Protein AF-A0A965DY12-F1 (afdb_monomer)

Structure (mmCIF, N/CA/C/O backbone):
data_AF-A0A965DY12-F1
#
_entry.id   AF-A0A965DY12-F1
#
loop_
_atom_site.group_PDB
_atom_site.id
_atom_site.type_symbol
_atom_site.label_atom_id
_atom_site.label_alt_id
_atom_site.label_comp_id
_atom_site.label_asym_id
_atom_site.label_entity_id
_atom_site.label_seq_id
_atom_site.pdbx_PDB_ins_code
_atom_site.Cartn_x
_atom_site.Cartn_y
_atom_site.Cartn_z
_atom_site.occupancy
_atom_site.B_iso_or_equiv
_atom_site.auth_seq_id
_atom_site.auth_comp_id
_atom_site.auth_asym_id
_atom_site.auth_atom_id
_atom_site.pdbx_PDB_model_num
ATOM 1 N N . MET A 1 1 ? -33.638 68.166 2.300 1.00 39.25 1 MET A N 1
ATOM 2 C CA . MET A 1 1 ? -35.073 68.218 1.945 1.00 39.25 1 MET A CA 1
ATOM 3 C C . MET A 1 1 ? -35.749 66.957 2.445 1.00 39.25 1 MET A C 1
ATOM 5 O O . MET A 1 1 ? -35.120 65.912 2.513 1.00 39.25 1 MET A O 1
ATOM 9 N N . ARG A 1 2 ? -36.979 67.144 2.910 1.00 35.00 2 ARG A N 1
ATOM 10 C CA . ARG A 1 2 ? -37.816 66.252 3.709 1.00 35.00 2 ARG A CA 1
ATOM 11 C C . ARG A 1 2 ? -38.401 65.079 2.909 1.00 35.00 2 ARG A C 1
ATOM 13 O O . ARG A 1 2 ? -38.696 65.248 1.737 1.00 35.00 2 ARG A O 1
ATOM 20 N N . HIS A 1 3 ? -38.628 63.984 3.642 1.00 31.77 3 HIS A N 1
ATOM 21 C CA . HIS A 1 3 ? -39.712 62.991 3.555 1.00 31.77 3 HIS A CA 1
ATOM 22 C C . HIS A 1 3 ? -40.148 62.461 2.181 1.00 31.77 3 HIS A C 1
ATOM 24 O O . HIS A 1 3 ? -40.737 63.200 1.408 1.00 31.77 3 HIS A O 1
ATOM 30 N N . THR A 1 4 ? -40.138 61.132 2.009 1.00 37.12 4 THR A N 1
ATOM 31 C CA . THR A 1 4 ? -41.392 60.350 2.106 1.00 37.12 4 THR A CA 1
ATOM 32 C C . THR A 1 4 ? -41.110 58.866 2.378 1.00 37.12 4 THR A C 1
ATOM 34 O O . THR A 1 4 ? -40.392 58.208 1.634 1.00 37.12 4 THR A O 1
ATOM 37 N N . LEU A 1 5 ? -41.683 58.367 3.478 1.00 34.28 5 LEU A N 1
ATOM 38 C CA . LEU A 1 5 ? -41.941 56.952 3.747 1.00 34.28 5 LEU A CA 1
ATOM 39 C C . LEU A 1 5 ? -42.995 56.444 2.752 1.00 34.28 5 LEU A C 1
ATOM 41 O O . LEU A 1 5 ? -43.982 57.143 2.524 1.00 34.28 5 LEU A O 1
ATOM 45 N N . LEU A 1 6 ? -42.880 55.191 2.311 1.00 33.50 6 LEU A N 1
ATOM 46 C CA . LEU A 1 6 ? -44.057 54.391 1.985 1.00 33.50 6 LEU A CA 1
ATOM 47 C C . LEU A 1 6 ? -43.952 53.041 2.697 1.00 33.50 6 LEU A C 1
ATOM 49 O O . LEU A 1 6 ? -43.069 52.231 2.426 1.00 33.50 6 LEU A O 1
ATOM 53 N N . ILE A 1 7 ? -44.848 52.864 3.662 1.00 35.25 7 ILE A N 1
ATOM 54 C CA . ILE A 1 7 ? -45.140 51.616 4.357 1.00 35.25 7 ILE A CA 1
ATOM 55 C C . ILE A 1 7 ? -46.040 50.802 3.433 1.00 35.25 7 ILE A C 1
ATOM 57 O O . ILE A 1 7 ? -47.065 51.310 2.981 1.00 35.25 7 ILE A O 1
ATOM 61 N N . LEU A 1 8 ? -45.701 49.536 3.208 1.00 34.31 8 LEU A N 1
ATOM 62 C CA . LEU A 1 8 ? -46.659 48.556 2.718 1.00 34.31 8 LEU A CA 1
ATOM 63 C C . LEU A 1 8 ? -46.587 47.327 3.622 1.00 34.31 8 LEU A C 1
ATOM 65 O O . LEU A 1 8 ? -45.624 46.565 3.610 1.00 34.31 8 LEU A O 1
ATOM 69 N N . ALA A 1 9 ? -47.608 47.212 4.466 1.00 34.78 9 ALA A N 1
ATOM 70 C CA . ALA A 1 9 ? -47.898 46.036 5.259 1.00 34.78 9 ALA A CA 1
ATOM 71 C C . ALA A 1 9 ? -48.562 44.987 4.361 1.00 34.78 9 ALA A C 1
ATOM 73 O O . ALA A 1 9 ? -49.517 45.303 3.651 1.00 34.78 9 ALA A O 1
ATOM 74 N N . LEU A 1 10 ? -48.101 43.739 4.427 1.00 36.44 10 LEU A N 1
ATOM 75 C CA . LEU A 1 10 ? -48.864 42.607 3.914 1.00 36.44 10 LEU A CA 1
ATOM 76 C C . LEU A 1 10 ? -48.587 41.348 4.742 1.00 36.44 10 LEU A C 1
ATOM 78 O O . LEU A 1 10 ? -47.521 40.749 4.669 1.00 36.44 10 LEU A O 1
ATOM 82 N N . GLY A 1 11 ? -49.593 41.017 5.555 1.00 31.62 11 GLY A N 1
ATOM 83 C CA . GLY A 1 11 ? -50.145 39.674 5.726 1.00 31.62 11 GLY A CA 1
ATOM 84 C C . GLY A 1 11 ? -49.197 38.557 6.140 1.00 31.62 11 GLY A C 1
ATOM 85 O O . GLY A 1 11 ? -48.686 37.826 5.300 1.00 31.62 11 GLY A O 1
ATOM 86 N N . VAL A 1 12 ? -49.103 38.330 7.450 1.00 36.97 12 VAL A N 1
ATOM 87 C CA . VAL A 1 12 ? -48.723 37.027 8.001 1.00 36.97 12 VAL A CA 1
ATOM 88 C C . VAL A 1 12 ? -49.898 36.071 7.785 1.00 36.97 12 VAL A C 1
ATOM 90 O O . VAL A 1 12 ? -50.950 36.233 8.400 1.00 36.97 12 VAL A O 1
ATOM 93 N N . ILE A 1 13 ? -49.719 35.080 6.914 1.00 38.78 13 ILE A N 1
ATOM 94 C CA . ILE A 1 13 ? -50.585 33.902 6.844 1.00 38.78 13 ILE A CA 1
ATOM 95 C C . ILE A 1 13 ? -49.810 32.758 7.499 1.00 38.78 13 ILE A C 1
ATOM 97 O O . ILE A 1 13 ? -48.842 32.249 6.940 1.00 38.78 13 ILE A O 1
ATOM 101 N N . PHE A 1 14 ? -50.231 32.382 8.706 1.00 37.34 14 PHE A N 1
ATOM 102 C CA . PHE A 1 14 ? -49.864 31.111 9.319 1.00 37.34 14 PHE A CA 1
ATOM 103 C C . PHE A 1 14 ? -50.690 30.010 8.648 1.00 37.34 14 PHE A C 1
ATOM 105 O O . PHE A 1 14 ? -51.910 29.971 8.795 1.00 37.34 14 PHE A O 1
ATOM 112 N N . THR A 1 15 ? -50.030 29.114 7.920 1.00 37.09 15 THR A N 1
ATOM 113 C CA . THR A 1 15 ? -50.579 27.792 7.605 1.00 37.09 15 THR A CA 1
ATOM 114 C C . THR A 1 15 ? -49.748 26.749 8.329 1.00 37.09 15 THR A C 1
ATOM 116 O O . THR A 1 15 ? -48.593 26.514 7.970 1.00 37.09 15 THR A O 1
ATOM 119 N N . ASP A 1 16 ? -50.353 26.131 9.340 1.00 38.59 16 ASP A N 1
ATOM 120 C CA . ASP A 1 16 ? -49.882 24.904 9.971 1.00 38.59 16 ASP A CA 1
ATOM 121 C C . ASP A 1 16 ? -49.833 23.775 8.934 1.00 38.59 16 ASP A C 1
ATOM 123 O O . ASP A 1 16 ? -50.852 23.173 8.588 1.00 38.59 16 ASP A O 1
ATOM 127 N N . VAL A 1 17 ? -48.635 23.464 8.440 1.00 38.88 17 VAL A N 1
ATOM 128 C CA . VAL A 1 17 ? -48.376 22.208 7.732 1.00 38.88 17 VAL A CA 1
ATOM 129 C C . VAL A 1 17 ? -47.730 21.250 8.719 1.00 38.88 17 VAL A C 1
ATOM 131 O O . VAL A 1 17 ? -46.619 21.459 9.201 1.00 38.88 17 VAL A O 1
ATOM 134 N N . HIS A 1 18 ? -48.494 20.207 9.030 1.00 41.81 18 HIS A N 1
ATOM 135 C CA . HIS A 1 18 ? -48.124 19.089 9.879 1.00 41.81 18 HIS A CA 1
ATOM 136 C C . HIS A 1 18 ? -46.755 18.508 9.508 1.00 41.81 18 HIS A C 1
ATOM 138 O O . HIS A 1 18 ? -46.428 18.330 8.333 1.00 41.81 18 HIS A O 1
ATOM 144 N N . GLY A 1 19 ? -45.982 18.178 10.544 1.00 41.44 19 GLY A N 1
ATOM 145 C CA . GLY A 1 19 ? -44.652 17.601 10.438 1.00 41.44 19 GLY A CA 1
ATOM 146 C C . GLY A 1 19 ? -44.612 16.336 9.586 1.00 41.44 19 GLY A C 1
ATOM 147 O O . GLY A 1 19 ? -45.164 15.298 9.944 1.00 41.44 19 GLY A O 1
ATOM 148 N N . GLN A 1 20 ? -43.862 16.417 8.493 1.00 35.28 20 GLN A N 1
ATOM 149 C CA . GLN A 1 20 ? -43.144 15.279 7.944 1.00 35.28 20 GLN A CA 1
ATOM 150 C C . GLN A 1 20 ? -41.676 15.494 8.292 1.00 35.28 20 GLN A C 1
ATOM 152 O O . GLN A 1 20 ? -41.045 16.453 7.849 1.00 35.28 20 GLN A O 1
ATOM 157 N N . THR A 1 21 ? -41.139 14.619 9.136 1.00 39.44 21 THR A N 1
ATOM 158 C CA . THR A 1 21 ? -39.694 14.477 9.292 1.00 39.44 21 THR A CA 1
ATOM 159 C C . THR A 1 21 ? -39.084 14.276 7.901 1.00 39.44 21 THR A C 1
ATOM 161 O O . THR A 1 21 ? -39.592 13.451 7.138 1.00 39.44 21 THR A O 1
ATOM 164 N N . PRO A 1 22 ? -38.023 15.010 7.521 1.00 37.91 22 PRO A N 1
ATOM 165 C CA . PRO A 1 22 ? -37.347 14.749 6.264 1.00 37.91 22 PRO A CA 1
ATOM 166 C C . PRO A 1 22 ? -36.756 13.342 6.334 1.00 37.91 22 PRO A C 1
ATOM 168 O O . PRO A 1 22 ? -35.783 13.086 7.044 1.00 37.91 22 PRO A O 1
ATOM 171 N N . THR A 1 23 ? -37.386 12.409 5.625 1.00 42.38 23 THR A N 1
ATOM 172 C CA . THR A 1 23 ? -36.837 11.083 5.358 1.00 42.38 23 THR A CA 1
ATOM 173 C C . THR A 1 23 ? -35.419 11.269 4.808 1.00 42.38 23 THR A C 1
ATOM 175 O O . THR A 1 23 ? -35.253 12.052 3.865 1.00 42.38 23 THR A O 1
ATOM 178 N N . PRO A 1 24 ? -34.392 10.594 5.356 1.00 45.75 24 PRO A N 1
ATOM 179 C CA . PRO A 1 24 ? -33.061 10.617 4.765 1.00 45.75 24 PRO A CA 1
ATOM 180 C C . PRO A 1 24 ? -33.171 10.231 3.286 1.00 45.75 24 PRO A C 1
ATOM 182 O O . PRO A 1 24 ? -33.918 9.293 2.981 1.00 45.75 24 PRO A O 1
ATOM 185 N N . PRO A 1 25 ? -32.463 10.906 2.360 1.00 40.56 25 PRO A N 1
ATOM 186 C CA . PRO A 1 25 ? -32.452 10.485 0.970 1.00 40.56 25 PRO A CA 1
ATOM 187 C C . PRO A 1 25 ? -32.007 9.026 0.939 1.00 40.56 25 PRO A C 1
ATOM 189 O O . PRO A 1 25 ? -30.914 8.691 1.402 1.00 40.56 25 PRO A O 1
ATOM 192 N N . ALA A 1 26 ? -32.881 8.150 0.446 1.00 43.75 26 ALA A N 1
ATOM 193 C CA . ALA A 1 26 ? -32.530 6.765 0.210 1.00 43.75 26 ALA A CA 1
ATOM 194 C C . ALA A 1 26 ? -31.263 6.748 -0.651 1.00 43.75 26 ALA A C 1
ATOM 196 O O . ALA A 1 26 ? -31.219 7.397 -1.700 1.00 43.75 26 ALA A O 1
ATOM 197 N N . ALA A 1 27 ? -30.232 6.039 -0.186 1.00 46.38 27 ALA A N 1
ATOM 198 C CA . ALA A 1 27 ? -29.005 5.854 -0.943 1.00 46.38 27 ALA A CA 1
ATOM 199 C C . ALA A 1 27 ? -29.374 5.419 -2.374 1.00 46.38 27 ALA A C 1
ATOM 201 O O . ALA A 1 27 ? -30.205 4.513 -2.530 1.00 46.38 27 ALA A O 1
ATOM 202 N N . PRO A 1 28 ? -28.832 6.072 -3.418 1.00 40.47 28 PRO A N 1
ATOM 203 C CA . PRO A 1 28 ? -29.194 5.753 -4.787 1.00 40.47 28 PRO A CA 1
ATOM 204 C C . PRO A 1 28 ? -28.896 4.275 -5.041 1.00 40.47 28 PRO A C 1
ATOM 206 O O . PRO A 1 28 ? -27.758 3.822 -4.925 1.00 40.47 28 PRO A O 1
ATOM 209 N N . LYS A 1 29 ? -29.950 3.514 -5.350 1.00 42.47 29 LYS A N 1
ATOM 210 C CA . LYS A 1 29 ? -29.860 2.100 -5.716 1.00 42.47 29 LYS A CA 1
ATOM 211 C C . LYS A 1 29 ? -29.000 1.996 -6.975 1.00 42.47 29 LYS A C 1
ATOM 213 O O . LYS A 1 29 ? -29.416 2.396 -8.060 1.00 42.47 29 LYS A O 1
ATOM 218 N N . THR A 1 30 ? -27.783 1.492 -6.814 1.00 45.78 30 THR A N 1
ATOM 219 C CA . THR A 1 30 ? -26.762 1.354 -7.852 1.00 45.78 30 THR A CA 1
ATOM 220 C C . THR A 1 30 ? -27.131 0.254 -8.847 1.00 45.78 30 THR A C 1
ATOM 222 O O . THR A 1 30 ? -26.610 -0.855 -8.817 1.00 45.78 30 THR A O 1
ATOM 225 N N . THR A 1 31 ? -27.954 0.590 -9.840 1.00 46.41 31 THR A N 1
ATOM 226 C CA . THR A 1 31 ? -28.001 -0.152 -11.117 1.00 46.41 31 THR A CA 1
ATOM 227 C C . THR A 1 31 ? -26.662 -0.087 -11.876 1.00 46.41 31 THR A C 1
ATOM 229 O O . THR A 1 31 ? -26.457 -0.820 -12.840 1.00 46.41 31 THR A O 1
ATOM 232 N N . GLY A 1 32 ? -25.718 0.743 -11.412 1.00 55.44 32 GLY A N 1
ATOM 233 C CA . GLY A 1 32 ? -24.360 0.883 -11.935 1.00 55.44 32 GLY A CA 1
ATOM 234 C C . GLY A 1 32 ? -23.325 -0.123 -11.420 1.00 55.44 32 GLY A C 1
ATOM 235 O O . GLY A 1 32 ? -22.260 -0.182 -12.011 1.00 55.44 32 GLY A O 1
ATOM 236 N N . GLY A 1 33 ? -23.594 -0.943 -10.394 1.00 76.44 33 GLY A N 1
ATOM 237 C CA . GLY A 1 33 ? -22.537 -1.726 -9.722 1.00 76.44 33 GLY A CA 1
ATOM 238 C C . GLY A 1 33 ? -21.752 -2.692 -10.626 1.00 76.44 33 GLY A C 1
ATOM 239 O O . GLY A 1 33 ? -20.529 -2.761 -10.545 1.00 76.44 33 GLY A O 1
ATOM 240 N N . LYS A 1 34 ? -22.428 -3.407 -11.538 1.00 84.56 34 LYS A N 1
ATOM 241 C CA . LYS A 1 34 ? -21.760 -4.348 -12.460 1.00 84.56 34 LYS A CA 1
ATOM 242 C C . LYS A 1 34 ? -20.995 -3.631 -13.578 1.00 84.56 34 LYS A C 1
ATOM 244 O O . LYS A 1 34 ? -19.864 -3.997 -13.873 1.00 84.56 34 LYS A O 1
ATOM 249 N N . ARG A 1 35 ? -21.613 -2.615 -14.189 1.00 90.31 35 ARG A N 1
ATOM 250 C CA . ARG A 1 35 ? -21.010 -1.845 -15.289 1.00 90.31 35 ARG A CA 1
ATOM 251 C C . ARG A 1 35 ? -19.841 -0.987 -14.804 1.00 90.31 35 ARG A C 1
ATOM 253 O O . ARG A 1 35 ? -18.841 -0.880 -15.500 1.00 90.31 35 ARG A O 1
ATOM 260 N N . ASP A 1 36 ? -19.970 -0.393 -13.622 1.00 90.88 36 ASP A N 1
ATOM 261 C CA . ASP A 1 36 ? -18.898 0.348 -12.959 1.00 90.88 36 ASP A CA 1
ATOM 262 C C . ASP A 1 36 ? -17.700 -0.568 -12.695 1.00 90.88 36 ASP A C 1
ATOM 264 O O . ASP A 1 36 ? -16.597 -0.291 -13.158 1.00 90.88 36 ASP A O 1
ATOM 268 N N . ARG A 1 37 ? -17.939 -1.736 -12.082 1.00 93.69 37 ARG A N 1
ATOM 269 C CA . ARG A 1 37 ? -16.899 -2.747 -11.867 1.00 93.69 37 ARG A CA 1
ATOM 270 C C . ARG A 1 37 ? -16.170 -3.139 -13.149 1.00 93.69 37 ARG A C 1
ATOM 272 O O . ARG A 1 37 ? -14.945 -3.110 -13.162 1.00 93.69 37 ARG A O 1
ATOM 279 N N . GLU A 1 38 ? -16.896 -3.440 -14.222 1.00 94.75 38 GLU A N 1
ATOM 280 C CA . GLU A 1 38 ? -16.303 -3.797 -15.518 1.00 94.75 38 GLU A CA 1
ATOM 281 C C . GLU A 1 38 ? -15.402 -2.678 -16.077 1.00 94.75 38 GLU A C 1
ATOM 283 O O . GLU A 1 38 ? -14.297 -2.937 -16.558 1.00 94.75 38 GLU A O 1
ATOM 288 N N . LEU A 1 39 ? -15.834 -1.416 -15.978 1.00 95.75 39 LEU A N 1
ATOM 289 C CA . LEU A 1 39 ? -15.032 -0.269 -16.414 1.00 95.75 39 LEU A CA 1
ATOM 290 C C . LEU A 1 39 ? -13.773 -0.089 -15.562 1.00 95.75 39 LEU A C 1
ATOM 292 O O . LEU A 1 39 ? -12.704 0.202 -16.105 1.00 95.75 39 LEU A O 1
ATOM 296 N N . VAL A 1 40 ? -13.878 -0.279 -14.246 1.00 95.25 40 VAL A N 1
ATOM 297 C CA . VAL A 1 40 ? -12.734 -0.198 -13.331 1.00 95.25 40 VAL A CA 1
ATOM 298 C C . VAL A 1 40 ? -11.746 -1.333 -13.605 1.00 95.25 40 VAL A C 1
ATOM 300 O O . VAL A 1 40 ? -10.549 -1.073 -13.719 1.00 95.25 40 VAL A O 1
ATOM 303 N N . GLU A 1 41 ? -12.218 -2.565 -13.799 1.00 95.50 41 GLU A N 1
ATOM 304 C CA . GLU A 1 41 ? -11.381 -3.712 -14.174 1.00 95.50 41 GLU A CA 1
ATOM 305 C C . GLU A 1 41 ? -10.655 -3.458 -15.506 1.00 95.50 41 GLU A C 1
ATOM 307 O O . GLU A 1 41 ? -9.434 -3.627 -15.590 1.00 95.50 41 GLU A O 1
ATOM 312 N N 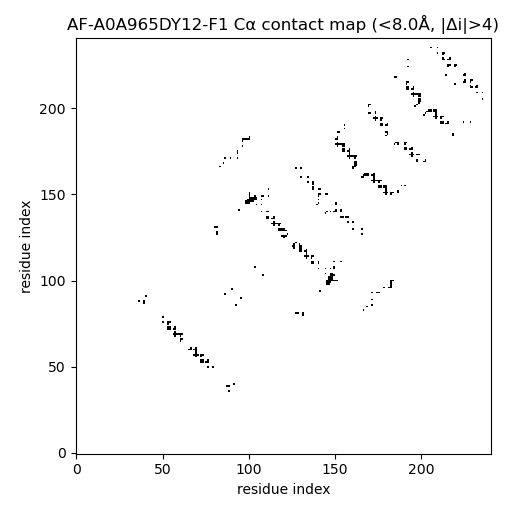. ARG A 1 42 ? -11.361 -2.946 -16.525 1.00 96.88 42 ARG A N 1
ATOM 313 C CA . ARG A 1 42 ? -10.761 -2.566 -17.815 1.00 96.88 42 ARG A CA 1
ATOM 314 C C . ARG A 1 42 ? -9.709 -1.467 -17.672 1.00 96.88 42 ARG A C 1
ATOM 316 O O . ARG A 1 42 ? -8.658 -1.534 -18.316 1.00 96.88 42 ARG A O 1
ATOM 323 N N . LEU A 1 43 ? -9.965 -0.457 -16.841 1.00 96.25 43 LEU A N 1
ATOM 324 C CA . LEU A 1 43 ? -9.009 0.615 -16.565 1.00 96.25 43 LEU A CA 1
ATOM 325 C C . LEU A 1 43 ? -7.734 0.068 -15.911 1.00 96.25 43 LEU A C 1
ATOM 327 O O . LEU A 1 43 ? -6.632 0.452 -16.308 1.00 96.25 43 LEU A O 1
ATOM 331 N N . LEU A 1 44 ? -7.870 -0.821 -14.923 1.00 95.12 44 LEU A N 1
ATOM 332 C CA . LEU A 1 44 ? -6.734 -1.454 -14.248 1.00 95.12 44 LEU A CA 1
ATOM 333 C C . LEU A 1 44 ? -5.921 -2.325 -15.213 1.00 95.12 44 LEU A C 1
ATOM 335 O O . LEU A 1 44 ? -4.693 -2.230 -15.224 1.00 95.12 44 LEU A O 1
ATOM 339 N N . ALA A 1 45 ? -6.589 -3.103 -16.068 1.00 96.06 45 ALA A N 1
ATOM 340 C CA . ALA A 1 45 ? -5.931 -3.888 -17.108 1.00 96.06 45 ALA A CA 1
ATOM 341 C C . ALA A 1 45 ? -5.145 -2.996 -18.085 1.00 96.06 45 ALA A C 1
ATOM 343 O O . ALA A 1 45 ? -3.959 -3.230 -18.303 1.00 96.06 45 ALA A O 1
ATOM 344 N N . SER A 1 46 ? -5.762 -1.915 -18.578 1.00 97.81 46 SER A N 1
ATOM 345 C CA . SER A 1 46 ? -5.123 -0.973 -19.514 1.00 97.81 46 SER A CA 1
ATOM 346 C C . SER A 1 46 ? -3.901 -0.285 -18.892 1.00 97.81 46 SER A C 1
ATOM 348 O O . SER A 1 46 ? -2.865 -0.124 -19.530 1.00 97.81 46 SER A O 1
ATOM 350 N N . ARG A 1 47 ? -3.995 0.091 -17.611 1.00 96.62 47 ARG A N 1
ATOM 351 C CA . ARG A 1 47 ? -2.883 0.656 -16.829 1.00 96.62 47 ARG A CA 1
ATOM 352 C C . ARG A 1 47 ? -1.709 -0.313 -16.708 1.00 96.62 47 ARG A C 1
ATOM 354 O O . ARG A 1 47 ? -0.559 0.093 -16.865 1.00 96.62 47 ARG A O 1
ATOM 361 N N . LYS A 1 48 ? -1.999 -1.583 -16.422 1.00 94.94 48 LYS A N 1
ATOM 362 C CA . LYS A 1 48 ? -0.984 -2.637 -16.330 1.00 94.94 48 LYS A CA 1
ATOM 363 C C . LYS A 1 48 ? -0.314 -2.875 -17.683 1.00 94.94 48 LYS A C 1
ATOM 365 O O . LYS A 1 48 ? 0.907 -2.938 -17.745 1.00 94.94 48 LYS A O 1
ATOM 370 N N . GLU A 1 49 ? -1.096 -2.969 -18.753 1.00 97.81 49 GLU A N 1
ATOM 371 C CA . GLU A 1 49 ? -0.586 -3.174 -20.112 1.00 97.81 49 GLU A CA 1
ATOM 372 C C . GLU A 1 49 ? 0.304 -2.016 -20.577 1.00 97.81 49 GLU A C 1
ATOM 374 O O . GLU A 1 49 ? 1.403 -2.248 -21.080 1.00 97.81 49 GLU A O 1
ATOM 379 N N . TYR A 1 50 ? -0.116 -0.772 -20.339 1.00 98.00 50 TYR A N 1
ATOM 380 C CA . TYR A 1 50 ? 0.673 0.416 -20.665 1.00 98.00 50 TYR A CA 1
ATOM 381 C C . TYR A 1 50 ? 2.022 0.431 -19.931 1.00 98.00 50 TYR A C 1
ATOM 383 O O . TYR A 1 50 ? 3.064 0.617 -20.559 1.00 98.00 50 TYR A O 1
ATOM 391 N N . GLN A 1 51 ? 2.025 0.143 -18.624 1.00 96.62 51 GLN A N 1
ATOM 392 C CA . GLN A 1 51 ? 3.262 0.032 -17.847 1.00 96.62 51 GLN A CA 1
ATOM 393 C C . GLN A 1 51 ? 4.192 -1.055 -18.408 1.00 96.62 51 GLN A C 1
ATOM 395 O O . GLN A 1 51 ? 5.359 -0.782 -18.678 1.00 96.62 51 GLN A O 1
ATOM 400 N N . LEU A 1 52 ? 3.677 -2.272 -18.614 1.00 96.75 52 LEU A N 1
ATOM 401 C CA . LEU A 1 52 ? 4.466 -3.393 -19.137 1.00 96.75 52 LEU A CA 1
ATOM 402 C C . LEU A 1 52 ? 5.039 -3.090 -20.526 1.00 96.75 52 LEU A C 1
ATOM 404 O O . LEU A 1 52 ? 6.167 -3.474 -20.830 1.00 96.75 52 LEU A O 1
ATOM 408 N N . THR A 1 53 ? 4.282 -2.373 -21.357 1.00 98.38 53 THR A N 1
ATOM 409 C CA . THR A 1 53 ? 4.724 -1.960 -22.692 1.00 98.38 53 THR A CA 1
ATOM 410 C C . THR A 1 53 ? 5.894 -0.985 -22.608 1.00 98.38 53 THR A C 1
ATOM 412 O O . THR A 1 53 ? 6.893 -1.174 -23.301 1.00 98.38 53 THR A O 1
ATOM 415 N N . LEU A 1 54 ? 5.829 0.017 -21.729 1.00 98.31 54 LEU A N 1
ATOM 416 C CA . LEU A 1 54 ? 6.942 0.946 -21.530 1.00 98.31 54 LEU A CA 1
ATOM 417 C C . LEU A 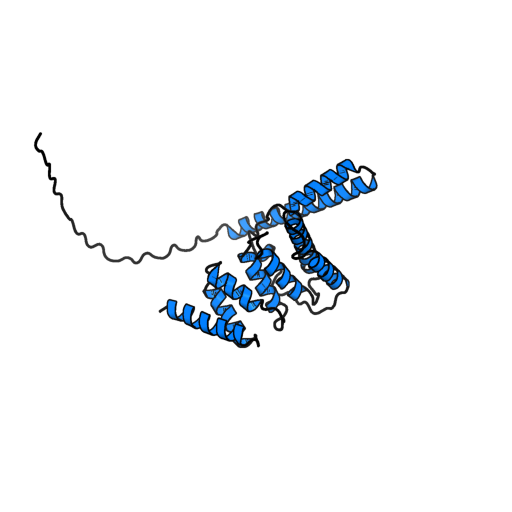1 54 ? 8.182 0.254 -20.935 1.00 98.31 54 LEU A C 1
ATOM 419 O O . LEU A 1 54 ? 9.303 0.523 -21.369 1.00 98.31 54 LEU A O 1
ATOM 423 N N . GLU A 1 55 ? 8.003 -0.679 -19.993 1.00 97.38 55 GLU A N 1
ATOM 424 C CA . GLU A 1 55 ? 9.100 -1.495 -19.449 1.00 97.38 55 GLU A CA 1
ATOM 425 C C . GLU A 1 55 ? 9.775 -2.335 -20.548 1.00 97.38 55 GLU A C 1
ATOM 427 O O . GLU A 1 55 ? 11.008 -2.411 -20.616 1.00 97.38 55 GLU A O 1
ATOM 432 N N . ALA A 1 56 ? 8.977 -2.931 -21.441 1.00 98.25 56 ALA A N 1
ATOM 433 C CA . ALA A 1 56 ? 9.463 -3.698 -22.582 1.00 98.25 56 ALA A CA 1
ATOM 434 C C . ALA A 1 56 ? 10.205 -2.817 -23.599 1.00 98.25 56 ALA A C 1
ATOM 436 O O . ALA A 1 56 ? 11.298 -3.190 -24.029 1.00 98.25 56 ALA A O 1
ATOM 437 N N . LEU A 1 57 ? 9.667 -1.637 -23.935 1.00 98.44 57 LEU A N 1
ATOM 438 C CA . LEU A 1 57 ? 10.317 -0.665 -24.823 1.00 98.44 57 LEU A CA 1
ATOM 439 C C . LEU A 1 57 ? 11.668 -0.223 -24.271 1.00 98.44 57 LEU A C 1
ATOM 441 O O . LEU A 1 57 ? 12.675 -0.279 -24.975 1.00 98.44 57 LEU A O 1
ATOM 445 N N . ARG A 1 58 ? 11.717 0.147 -22.989 1.00 98.38 58 ARG A N 1
ATOM 446 C CA . ARG A 1 58 ? 12.967 0.513 -22.324 1.00 98.38 58 ARG A CA 1
ATOM 447 C C . ARG A 1 58 ? 14.002 -0.605 -22.432 1.00 98.38 58 ARG A C 1
ATOM 449 O O . ARG A 1 58 ? 15.145 -0.350 -22.804 1.00 98.38 58 ARG A O 1
ATOM 456 N N . LYS A 1 59 ? 13.615 -1.847 -22.119 1.00 98.31 59 LYS A N 1
ATOM 457 C CA . LYS A 1 59 ? 14.515 -3.007 -22.197 1.00 98.31 59 LYS A CA 1
ATOM 458 C C . LYS A 1 59 ? 15.020 -3.238 -23.624 1.00 98.31 59 LYS A C 1
ATOM 460 O O . LYS A 1 59 ? 16.216 -3.463 -23.799 1.00 98.31 59 LYS A O 1
ATOM 465 N N . LEU A 1 60 ? 14.133 -3.164 -24.616 1.00 98.50 60 LEU A N 1
ATOM 466 C CA . LEU A 1 60 ? 14.469 -3.321 -26.030 1.00 98.50 60 LEU A CA 1
ATOM 467 C C . LEU A 1 60 ? 15.502 -2.277 -26.476 1.00 98.50 60 LEU A C 1
ATOM 469 O O . LEU A 1 60 ? 16.535 -2.637 -27.036 1.00 98.50 60 LEU A O 1
ATOM 473 N N . TYR A 1 61 ? 15.266 -0.999 -26.178 1.00 98.50 61 TYR A N 1
ATOM 474 C CA . TYR A 1 61 ? 16.169 0.079 -26.582 1.00 98.50 61 TYR A CA 1
ATOM 475 C C . TYR A 1 61 ? 17.539 -0.006 -25.899 1.00 98.50 61 TYR A C 1
ATOM 477 O O . TYR A 1 61 ? 18.557 0.183 -26.562 1.00 98.50 61 TYR A O 1
ATOM 485 N N . ILE A 1 62 ? 17.595 -0.406 -24.622 1.00 98.25 62 ILE A N 1
ATOM 486 C CA . ILE A 1 62 ? 18.868 -0.694 -23.936 1.00 98.25 62 ILE A CA 1
ATOM 487 C C . ILE A 1 62 ? 19.633 -1.814 -24.653 1.00 98.25 62 ILE A C 1
ATOM 489 O O . ILE A 1 62 ? 20.834 -1.686 -24.875 1.00 98.25 62 ILE A O 1
ATOM 493 N N . GLN A 1 63 ? 18.954 -2.901 -25.033 1.00 98.19 63 GLN A N 1
ATOM 494 C CA . GLN A 1 63 ? 19.579 -4.029 -25.736 1.00 98.19 63 GLN A CA 1
ATOM 495 C C . GLN A 1 63 ? 20.093 -3.646 -27.130 1.00 98.19 63 GLN A C 1
ATOM 497 O O . GLN A 1 63 ? 21.101 -4.187 -27.575 1.00 98.19 63 GLN A O 1
ATOM 502 N N . MET A 1 64 ? 19.427 -2.704 -27.800 1.00 98.19 64 MET A N 1
ATOM 503 C CA . MET A 1 64 ? 19.841 -2.165 -29.099 1.00 98.19 64 MET A CA 1
ATOM 504 C C . MET A 1 64 ? 20.938 -1.092 -29.007 1.00 98.19 64 MET A C 1
ATOM 506 O O . MET A 1 64 ? 21.460 -0.678 -30.038 1.00 98.19 64 MET A O 1
ATOM 510 N N . GLY A 1 65 ? 21.273 -0.614 -27.805 1.00 98.12 65 GLY A N 1
ATOM 511 C CA . GLY A 1 65 ? 22.174 0.527 -27.615 1.00 98.12 65 GLY A CA 1
ATOM 512 C C . GLY A 1 65 ? 21.550 1.890 -27.950 1.00 98.12 65 GLY A C 1
ATOM 513 O O . GLY A 1 65 ? 22.264 2.889 -27.990 1.00 98.12 65 GLY A O 1
ATOM 514 N N . ASP A 1 66 ? 20.231 1.958 -28.160 1.00 98.31 66 ASP A N 1
ATOM 515 C CA . ASP A 1 66 ? 19.489 3.205 -28.381 1.00 98.31 66 ASP A CA 1
ATOM 516 C C . ASP A 1 66 ? 19.196 3.880 -27.031 1.00 98.31 66 ASP A C 1
ATOM 518 O O . ASP A 1 66 ? 18.135 3.729 -26.419 1.00 98.31 66 ASP A O 1
ATOM 522 N N . ILE A 1 67 ? 20.198 4.596 -26.520 1.00 97.44 67 ILE A N 1
ATOM 523 C CA . ILE A 1 67 ? 20.141 5.218 -25.192 1.00 97.44 67 ILE A CA 1
ATOM 524 C C . ILE A 1 67 ? 19.078 6.322 -25.120 1.00 97.44 67 ILE A C 1
ATOM 526 O O . ILE A 1 67 ? 18.463 6.513 -24.069 1.00 97.44 67 ILE A O 1
ATOM 530 N N . GLU A 1 68 ? 18.833 7.039 -26.218 1.00 98.25 68 GLU A N 1
ATOM 531 C CA . GLU A 1 68 ? 17.875 8.143 -26.235 1.00 98.25 68 GLU A CA 1
ATOM 532 C C . GLU A 1 68 ? 16.442 7.639 -26.050 1.00 98.25 68 GLU A C 1
ATOM 534 O O . GLU A 1 68 ? 15.743 8.097 -25.142 1.00 98.25 68 GLU A O 1
ATOM 539 N N . ARG A 1 69 ? 16.015 6.643 -26.835 1.00 98.44 69 ARG A N 1
ATOM 540 C CA . ARG A 1 69 ? 14.658 6.096 -26.701 1.00 98.44 69 ARG A CA 1
ATOM 541 C C . ARG A 1 69 ? 14.473 5.290 -25.423 1.00 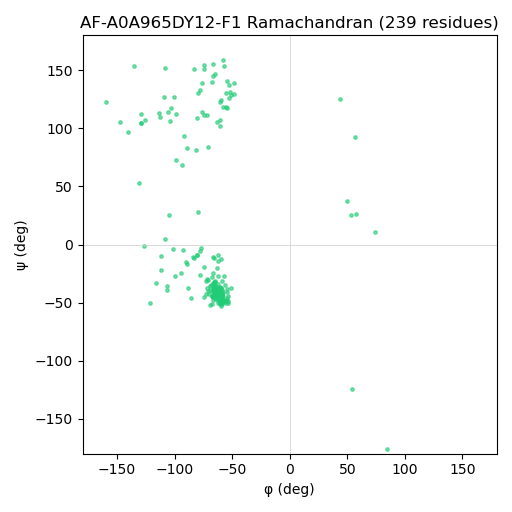98.44 69 ARG A C 1
ATOM 543 O O . ARG A 1 69 ? 13.383 5.294 -24.850 1.00 98.44 69 ARG A O 1
ATOM 550 N N . ALA A 1 70 ? 15.534 4.648 -24.930 1.00 98.44 70 ALA A N 1
ATOM 551 C CA . ALA A 1 70 ? 15.521 4.037 -23.604 1.00 98.44 70 ALA A CA 1
ATOM 552 C C . ALA A 1 70 ? 15.237 5.078 -22.510 1.00 98.44 70 ALA A C 1
ATOM 554 O O . ALA A 1 70 ? 14.437 4.817 -21.608 1.00 98.44 70 ALA A O 1
ATOM 555 N N . ARG A 1 71 ? 15.852 6.266 -22.607 1.00 98.31 71 ARG A N 1
ATOM 556 C CA . ARG A 1 71 ? 15.599 7.378 -21.686 1.00 98.31 71 ARG A CA 1
ATOM 557 C C . ARG A 1 71 ? 14.163 7.889 -21.796 1.00 98.31 71 ARG A C 1
ATOM 559 O O . ARG A 1 71 ? 13.543 8.087 -20.760 1.00 98.31 71 ARG A O 1
ATOM 566 N N . TRP A 1 72 ? 13.615 8.055 -23.001 1.00 98.50 72 TRP A N 1
ATOM 567 C CA . TRP A 1 72 ? 12.220 8.491 -23.169 1.00 98.50 72 TRP A CA 1
ATOM 568 C C . TRP A 1 72 ? 11.230 7.526 -22.510 1.00 98.50 72 TRP A C 1
ATOM 570 O O . TRP A 1 72 ? 10.360 7.958 -21.759 1.00 98.50 72 TRP A O 1
ATOM 580 N N . ALA A 1 73 ? 11.407 6.217 -22.721 1.00 98.31 73 ALA A N 1
ATOM 581 C CA . ALA A 1 73 ? 10.564 5.203 -22.090 1.00 98.31 73 ALA A CA 1
ATOM 582 C C . ALA A 1 73 ? 10.680 5.221 -20.551 1.00 98.31 73 ALA A C 1
ATOM 584 O O . ALA A 1 73 ? 9.676 5.083 -19.855 1.00 98.31 73 ALA A O 1
ATOM 585 N N . GLU A 1 74 ? 11.887 5.422 -20.008 1.00 97.19 74 GLU A N 1
ATOM 586 C CA . GLU A 1 74 ? 12.109 5.578 -18.561 1.00 97.19 74 GLU A CA 1
ATOM 587 C C . GLU A 1 74 ? 11.437 6.843 -18.006 1.00 97.19 74 GLU A C 1
ATOM 589 O O . GLU A 1 74 ? 10.770 6.788 -16.975 1.00 97.19 74 GLU A O 1
ATOM 594 N N . GLU A 1 75 ? 11.588 7.985 -18.677 1.00 96.88 75 GLU A N 1
ATOM 595 C CA . GLU A 1 75 ? 10.971 9.246 -18.259 1.00 96.88 75 GLU A CA 1
ATOM 596 C C . GLU A 1 75 ? 9.443 9.135 -18.260 1.00 96.88 75 GLU A C 1
ATOM 598 O O . GLU A 1 75 ? 8.798 9.532 -17.287 1.00 96.88 75 GLU A O 1
ATOM 603 N N . GLU A 1 76 ? 8.862 8.526 -19.295 1.00 97.81 76 GLU A N 1
ATOM 604 C CA . GLU A 1 76 ? 7.422 8.279 -19.381 1.00 97.81 76 GLU A CA 1
ATOM 605 C C . GLU A 1 76 ? 6.934 7.327 -18.277 1.00 97.81 76 GLU A C 1
ATOM 607 O O . GLU A 1 76 ? 5.920 7.611 -17.637 1.00 97.81 76 GLU A O 1
ATOM 612 N N . LEU A 1 77 ? 7.689 6.267 -17.953 1.00 95.88 77 LEU A N 1
ATOM 613 C CA . LEU A 1 77 ? 7.409 5.391 -16.804 1.00 95.88 77 LEU A CA 1
ATOM 614 C C . LEU A 1 77 ? 7.423 6.149 -15.477 1.00 95.88 77 LEU A C 1
ATOM 616 O O . LEU A 1 77 ? 6.513 5.994 -14.657 1.00 95.88 77 LEU A O 1
ATOM 620 N N . ILE A 1 78 ? 8.438 6.985 -15.251 1.00 92.81 78 ILE A N 1
ATOM 621 C CA . ILE A 1 78 ? 8.543 7.795 -14.033 1.00 92.81 78 ILE A CA 1
ATOM 622 C C . ILE A 1 78 ? 7.321 8.708 -13.911 1.00 92.81 78 ILE A C 1
ATOM 624 O O . ILE A 1 78 ? 6.691 8.754 -12.849 1.00 92.81 78 ILE A O 1
ATOM 628 N N . GLN A 1 79 ? 6.940 9.401 -14.988 1.00 94.75 79 GLN A N 1
ATOM 629 C CA . GLN A 1 79 ? 5.750 10.252 -14.982 1.00 94.75 79 GLN A CA 1
ATOM 630 C C . GLN A 1 79 ? 4.481 9.434 -14.746 1.00 94.75 79 GLN A C 1
ATOM 632 O O . GLN A 1 79 ? 3.678 9.794 -13.883 1.00 94.75 79 GLN A O 1
ATOM 637 N N . TYR A 1 80 ? 4.330 8.295 -15.425 1.00 95.12 80 TYR A N 1
ATOM 638 C CA . TYR A 1 80 ? 3.207 7.388 -15.225 1.00 95.12 80 TYR A CA 1
ATOM 639 C C . TYR A 1 80 ? 3.064 6.993 -13.753 1.00 95.12 80 TYR A C 1
ATOM 641 O O . TYR A 1 80 ? 1.959 7.042 -13.207 1.00 95.12 80 TYR A O 1
ATOM 649 N N . HIS A 1 81 ? 4.158 6.658 -13.065 1.00 92.56 81 HIS A N 1
ATOM 650 C CA . HIS A 1 81 ? 4.120 6.323 -11.642 1.00 92.56 81 HIS A CA 1
ATOM 651 C C . HIS A 1 81 ? 3.814 7.528 -10.748 1.00 92.56 81 HIS A C 1
ATOM 653 O O . HIS A 1 81 ? 3.074 7.367 -9.777 1.00 92.56 81 HIS A O 1
ATOM 659 N N . ARG A 1 82 ? 4.294 8.730 -11.087 1.00 91.19 82 ARG A N 1
ATOM 660 C CA . ARG A 1 82 ? 4.001 9.963 -10.337 1.00 91.19 82 ARG A CA 1
ATOM 661 C C . ARG A 1 82 ? 2.529 10.360 -10.376 1.00 91.19 82 ARG A C 1
ATOM 663 O O . ARG A 1 82 ? 2.044 10.914 -9.387 1.00 91.19 82 ARG A O 1
ATOM 670 N N . VAL A 1 83 ? 1.814 10.059 -11.464 1.00 91.75 83 VAL A N 1
ATOM 671 C CA . VAL A 1 83 ? 0.380 10.362 -11.575 1.00 91.75 83 VAL A CA 1
ATOM 672 C C . VAL A 1 83 ? -0.408 9.622 -10.479 1.00 91.75 83 VAL A C 1
ATOM 674 O O . VAL A 1 83 ? -0.377 8.381 -10.434 1.00 91.75 83 VAL A O 1
ATOM 677 N N . PRO A 1 84 ? -1.160 10.348 -9.621 1.00 88.75 84 PRO A N 1
ATOM 678 C CA . PRO A 1 84 ? -2.032 9.739 -8.625 1.00 88.75 84 PRO A CA 1
ATOM 679 C C . PRO A 1 84 ? -3.091 8.850 -9.281 1.00 88.75 84 PRO A C 1
ATOM 681 O O . PRO A 1 84 ? -3.873 9.293 -10.122 1.00 88.75 84 PRO A O 1
ATOM 684 N N . LYS A 1 85 ? -3.144 7.584 -8.867 1.00 90.94 85 LYS A N 1
ATOM 685 C CA . LYS A 1 85 ? -4.153 6.622 -9.324 1.00 90.94 85 LYS A CA 1
ATOM 686 C C . LYS A 1 85 ? -5.189 6.462 -8.224 1.00 90.94 85 LYS A C 1
ATOM 688 O O . LYS A 1 85 ? -4.844 6.060 -7.117 1.00 90.94 85 LYS A O 1
ATOM 693 N N . GLN A 1 86 ? -6.435 6.820 -8.521 1.00 90.94 86 GLN A N 1
ATOM 694 C CA . GLN A 1 86 ? -7.548 6.639 -7.592 1.00 90.94 86 GLN A CA 1
ATOM 695 C C . GLN A 1 86 ? -7.982 5.172 -7.559 1.00 90.94 86 GLN A C 1
ATOM 697 O O . GLN A 1 86 ? -8.053 4.524 -8.609 1.00 90.94 86 GLN A O 1
ATOM 702 N N . ALA A 1 87 ? -8.285 4.680 -6.359 1.00 89.69 87 ALA A N 1
ATOM 703 C CA . ALA A 1 87 ? -8.873 3.367 -6.137 1.00 89.69 87 ALA A CA 1
ATOM 704 C C . ALA A 1 87 ? -10.403 3.494 -6.171 1.00 89.69 87 ALA A C 1
ATOM 706 O O . ALA A 1 87 ? -11.042 3.652 -5.135 1.00 89.69 87 ALA A O 1
ATOM 707 N N . PHE A 1 88 ? -10.979 3.485 -7.378 1.00 91.38 88 PHE A N 1
ATOM 708 C CA . PHE A 1 88 ? -12.430 3.613 -7.573 1.00 91.38 88 PHE A CA 1
ATOM 709 C C . PHE A 1 88 ? -13.209 2.498 -6.863 1.00 91.38 88 PHE A C 1
ATOM 711 O O . PHE A 1 88 ? -14.232 2.766 -6.243 1.00 91.38 88 PHE A O 1
ATOM 718 N N . LEU A 1 89 ? -12.674 1.273 -6.890 1.00 92.06 89 LEU A N 1
ATOM 719 C CA . LEU A 1 89 ? -13.169 0.136 -6.120 1.00 92.06 89 LEU A CA 1
ATOM 720 C C . LEU A 1 89 ? -12.020 -0.439 -5.293 1.00 92.06 89 LEU A C 1
ATOM 722 O O . LEU A 1 89 ? -11.120 -1.082 -5.831 1.00 92.06 89 LEU A O 1
ATOM 726 N N . LEU A 1 90 ? -12.058 -0.210 -3.978 1.00 90.12 90 LEU A N 1
ATOM 727 C CA . LEU A 1 90 ? -11.016 -0.667 -3.049 1.00 90.12 90 LEU A CA 1
ATOM 728 C C . LEU A 1 90 ? -10.840 -2.193 -3.069 1.00 90.12 90 LEU A C 1
ATOM 730 O O . LEU A 1 90 ? -9.725 -2.675 -2.903 1.00 90.12 90 LEU A O 1
ATOM 734 N N . GLU A 1 91 ? -11.912 -2.943 -3.332 1.00 88.75 91 GLU A N 1
ATOM 735 C CA . GLU A 1 91 ? -11.899 -4.412 -3.421 1.00 88.75 91 GLU A CA 1
ATOM 736 C C . GLU A 1 91 ? -11.018 -4.961 -4.549 1.00 88.75 91 GLU A C 1
ATOM 738 O O . GLU A 1 91 ? -10.548 -6.092 -4.459 1.00 88.75 91 GLU A O 1
ATOM 743 N N . LEU A 1 92 ? -10.814 -4.187 -5.619 1.00 90.00 92 LEU A N 1
ATOM 744 C CA . LEU A 1 92 ? -9.977 -4.591 -6.753 1.00 90.00 92 LEU A CA 1
ATOM 745 C C . LEU A 1 92 ? -8.513 -4.178 -6.582 1.00 90.00 92 LEU A C 1
ATOM 747 O O . LEU A 1 92 ? -7.652 -4.641 -7.325 1.00 90.00 92 LEU A O 1
ATOM 751 N N . ASP A 1 93 ? -8.243 -3.277 -5.642 1.00 88.88 93 ASP A N 1
ATOM 752 C CA . ASP A 1 93 ? -6.935 -2.661 -5.457 1.00 88.88 93 ASP A CA 1
ATOM 753 C C . ASP A 1 93 ? -6.197 -3.197 -4.222 1.00 88.88 93 ASP A C 1
ATOM 755 O O . ASP A 1 93 ? -4.979 -3.374 -4.246 1.00 88.88 93 ASP A O 1
ATOM 759 N N . VAL A 1 94 ? -6.936 -3.490 -3.150 1.00 93.12 94 VAL A N 1
ATOM 760 C CA . VAL A 1 94 ? -6.396 -4.082 -1.927 1.00 93.12 94 VAL A CA 1
ATOM 761 C C . VAL A 1 94 ? -6.688 -5.583 -1.923 1.00 93.12 94 VAL A C 1
ATOM 763 O O . VAL A 1 94 ? -7.857 -5.960 -2.041 1.00 93.12 94 VAL A O 1
ATOM 766 N N . PRO A 1 95 ? -5.679 -6.457 -1.735 1.00 94.50 95 PRO A N 1
ATOM 767 C CA . PRO A 1 95 ? -5.910 -7.896 -1.716 1.00 94.50 95 PRO A CA 1
ATOM 768 C C . PRO A 1 95 ? -6.939 -8.310 -0.652 1.00 94.50 95 PRO A C 1
ATOM 770 O O . PRO A 1 95 ? -7.106 -7.614 0.356 1.00 94.50 95 PRO A O 1
ATOM 773 N N . PRO A 1 96 ? -7.646 -9.435 -0.840 1.00 94.38 96 PRO A N 1
ATOM 774 C CA . PRO A 1 96 ? -8.725 -9.831 0.056 1.00 94.38 96 PRO A CA 1
ATOM 775 C C . PRO A 1 96 ? -8.216 -10.185 1.468 1.00 94.38 96 PRO A C 1
ATOM 777 O O . PRO A 1 96 ? -7.073 -10.619 1.640 1.00 94.38 96 PRO A O 1
ATOM 780 N N . PRO A 1 97 ? -9.072 -10.080 2.501 1.00 95.25 97 PRO A N 1
ATOM 781 C CA . PRO A 1 97 ? -8.706 -10.420 3.882 1.00 95.25 97 PRO A CA 1
ATOM 782 C C . PRO A 1 97 ? -8.418 -11.921 4.075 1.00 95.25 97 PRO A C 1
ATOM 784 O O . PRO A 1 97 ? -7.877 -12.326 5.095 1.00 95.25 97 PRO A O 1
ATOM 787 N N . THR A 1 98 ? -8.755 -12.760 3.091 1.00 94.56 98 THR A N 1
ATOM 788 C CA . THR A 1 98 ? -8.609 -14.221 3.138 1.00 94.56 98 THR A CA 1
ATOM 789 C C . THR A 1 98 ? -7.181 -14.722 2.908 1.00 94.56 98 THR A C 1
ATOM 791 O O . THR A 1 98 ? -6.952 -15.929 3.009 1.00 94.56 98 THR A O 1
ATOM 794 N N . LEU A 1 99 ? -6.229 -13.842 2.570 1.00 94.06 99 LEU A N 1
ATOM 795 C CA . LEU A 1 99 ? -4.823 -14.223 2.422 1.00 94.06 99 LEU A CA 1
ATOM 796 C C . LEU A 1 99 ? -4.224 -14.674 3.760 1.00 94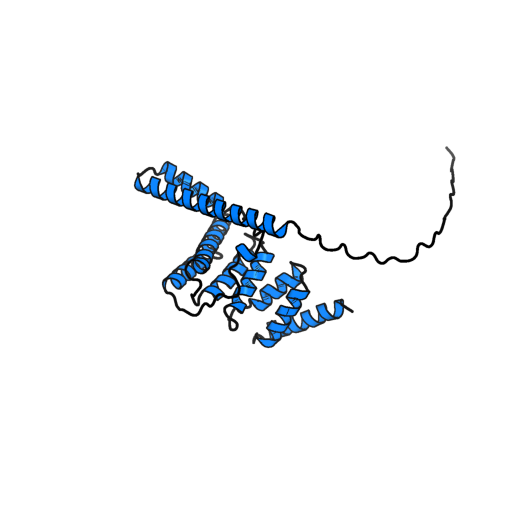.06 99 LEU A C 1
ATOM 798 O O . LEU A 1 99 ? -4.581 -14.176 4.826 1.00 94.06 99 LEU A O 1
ATOM 802 N N . LYS A 1 100 ? -3.295 -15.632 3.693 1.00 91.75 100 LYS A N 1
ATOM 803 C CA . LYS A 1 100 ? -2.603 -16.190 4.860 1.00 91.75 100 LYS A CA 1
ATOM 804 C C . LYS A 1 100 ? -1.098 -16.158 4.626 1.00 91.75 100 LYS A C 1
ATOM 806 O O . LYS A 1 100 ? -0.569 -16.982 3.888 1.00 91.75 100 LYS A O 1
ATOM 811 N N . GLY A 1 101 ? -0.429 -15.211 5.276 1.00 92.62 101 GLY A N 1
ATOM 812 C CA . GLY A 1 101 ? 1.018 -15.043 5.225 1.00 92.62 101 GLY A CA 1
ATOM 813 C C . GLY A 1 101 ? 1.702 -15.798 6.351 1.00 92.62 101 GLY A C 1
ATOM 814 O O . GLY A 1 101 ? 1.804 -15.279 7.457 1.00 92.62 101 GLY A O 1
ATOM 815 N N . ASN A 1 102 ? 2.132 -17.032 6.104 1.00 94.62 102 ASN A N 1
ATOM 816 C CA . ASN A 1 102 ? 2.726 -17.896 7.134 1.00 94.62 102 ASN A CA 1
ATOM 817 C C . ASN A 1 102 ? 4.099 -18.459 6.748 1.00 94.62 102 ASN A C 1
ATOM 819 O O . ASN A 1 102 ? 4.697 -19.197 7.528 1.00 94.62 102 ASN A O 1
ATOM 823 N N . SER A 1 103 ? 4.587 -18.132 5.551 1.00 97.19 103 SER A N 1
ATOM 824 C CA . SER A 1 103 ? 5.824 -18.680 5.008 1.00 97.19 103 SER A CA 1
ATOM 825 C C . SER A 1 103 ? 6.917 -17.618 4.986 1.00 97.19 103 SER A C 1
ATOM 827 O O . SER A 1 103 ? 6.742 -16.547 4.408 1.00 97.19 103 SER A O 1
ATOM 829 N N . ASN A 1 104 ? 8.073 -17.924 5.565 1.00 97.75 104 ASN A N 1
ATOM 830 C CA . ASN A 1 104 ? 9.250 -17.074 5.435 1.00 97.75 104 ASN A CA 1
ATOM 831 C C . ASN A 1 104 ? 9.841 -17.233 4.023 1.00 97.75 104 ASN A C 1
ATOM 833 O O . ASN A 1 104 ? 10.366 -18.296 3.689 1.00 97.75 104 ASN A O 1
ATOM 837 N N . ILE A 1 105 ? 9.748 -16.187 3.196 1.00 98.31 105 ILE A N 1
ATOM 838 C CA . ILE A 1 105 ? 10.222 -16.197 1.803 1.00 98.31 105 ILE A CA 1
ATOM 839 C C . ILE A 1 105 ? 11.400 -15.222 1.657 1.00 98.31 105 ILE A C 1
ATOM 841 O O . ILE A 1 105 ? 11.200 -14.006 1.770 1.00 98.31 105 ILE A O 1
ATOM 845 N N . PRO A 1 106 ? 12.629 -15.707 1.388 1.00 98.44 106 PRO A N 1
ATOM 846 C CA . PRO A 1 106 ? 13.822 -14.863 1.273 1.00 98.44 106 PRO A CA 1
ATOM 847 C C . PRO A 1 106 ? 13.692 -13.719 0.258 1.00 98.44 106 PRO A C 1
ATOM 849 O O . PRO A 1 106 ? 14.145 -12.600 0.518 1.00 98.44 106 PRO A O 1
ATOM 852 N N . GLU A 1 107 ? 13.042 -13.970 -0.875 1.00 98.31 107 GLU A N 1
ATOM 853 C CA . GLU A 1 107 ? 12.821 -13.002 -1.949 1.00 98.31 107 GLU A CA 1
ATOM 854 C C . GLU A 1 107 ? 11.883 -11.879 -1.494 1.00 98.31 107 GLU A C 1
ATOM 856 O O . GLU A 1 107 ? 12.203 -10.700 -1.671 1.00 98.31 107 GLU A O 1
ATOM 861 N N . ALA A 1 108 ? 10.782 -12.223 -0.819 1.00 98.50 108 ALA A N 1
ATOM 862 C CA . ALA A 1 108 ? 9.864 -11.251 -0.230 1.00 98.50 108 ALA A CA 1
ATOM 863 C C . ALA A 1 108 ? 10.563 -10.407 0.848 1.00 98.50 108 ALA A C 1
ATOM 865 O O . ALA A 1 108 ? 10.438 -9.183 0.863 1.00 98.50 108 ALA A O 1
ATOM 866 N N . ASN A 1 109 ? 11.395 -11.028 1.692 1.00 98.62 109 ASN A N 1
ATOM 867 C CA . ASN A 1 109 ? 12.203 -10.315 2.685 1.00 98.62 109 ASN A CA 1
ATOM 868 C C . ASN A 1 109 ? 13.206 -9.346 2.051 1.00 98.62 109 ASN A C 1
ATOM 870 O O . ASN A 1 109 ? 13.486 -8.277 2.601 1.00 98.62 109 ASN A O 1
ATOM 874 N N . LYS A 1 110 ? 13.798 -9.717 0.912 1.00 98.62 110 LYS A N 1
ATOM 875 C CA . LYS A 1 110 ? 14.703 -8.842 0.161 1.00 98.62 110 LYS A CA 1
ATOM 876 C C . LYS A 1 110 ? 13.944 -7.644 -0.404 1.00 98.62 110 LYS A C 1
ATOM 878 O O . LYS A 1 110 ? 14.396 -6.520 -0.191 1.00 98.62 110 LYS A O 1
ATOM 883 N N . LEU A 1 111 ? 12.794 -7.868 -1.042 1.00 98.62 111 LEU A N 1
ATOM 884 C CA . LEU A 1 111 ? 11.933 -6.794 -1.546 1.00 98.62 111 LEU A CA 1
ATOM 885 C C . LEU A 1 111 ? 11.488 -5.859 -0.419 1.00 98.62 111 LEU A C 1
ATOM 887 O O . LEU A 1 111 ? 11.583 -4.644 -0.567 1.00 98.62 111 LEU A O 1
ATOM 891 N N . TYR A 1 112 ? 11.090 -6.410 0.730 1.00 98.75 112 TYR A N 1
ATOM 892 C CA . TYR A 1 112 ? 10.676 -5.620 1.888 1.00 98.75 112 TYR A CA 1
ATOM 893 C C . TYR A 1 112 ? 11.813 -4.716 2.373 1.00 98.75 112 TYR A C 1
ATOM 895 O O . TYR A 1 112 ? 11.635 -3.510 2.529 1.00 98.75 112 TYR A O 1
ATOM 903 N N . ARG A 1 113 ? 13.020 -5.271 2.553 1.00 98.69 113 ARG A N 1
ATOM 904 C CA . ARG A 1 113 ? 14.200 -4.481 2.942 1.00 98.69 113 ARG A CA 1
ATOM 905 C C . ARG A 1 113 ? 14.527 -3.398 1.917 1.00 98.69 113 ARG A C 1
ATOM 907 O O . ARG A 1 113 ? 14.827 -2.278 2.311 1.00 98.69 113 ARG A O 1
ATOM 914 N N . GLN A 1 114 ? 14.437 -3.704 0.623 1.00 98.50 114 GLN A N 1
ATOM 915 C CA . GLN A 1 114 ? 14.646 -2.721 -0.443 1.00 98.50 114 GLN A CA 1
ATOM 916 C C . GLN A 1 114 ? 13.599 -1.601 -0.405 1.00 98.50 114 GLN A C 1
ATOM 918 O O . GLN A 1 114 ? 13.958 -0.434 -0.523 1.00 98.50 114 GLN A O 1
ATOM 923 N N . ALA A 1 115 ? 12.326 -1.925 -0.179 1.00 98.50 115 ALA A N 1
ATOM 924 C CA . ALA A 1 115 ? 11.266 -0.929 -0.053 1.00 98.50 115 ALA A CA 1
ATOM 925 C C . ALA A 1 115 ? 11.526 0.021 1.126 1.00 98.50 115 ALA A C 1
ATOM 927 O O . ALA A 1 115 ? 11.413 1.239 0.985 1.00 98.50 115 ALA A O 1
ATOM 928 N N . MET A 1 116 ? 11.973 -0.524 2.260 1.00 98.44 116 MET A N 1
ATOM 929 C CA . MET A 1 116 ? 12.331 0.255 3.449 1.00 98.44 116 MET A CA 1
ATOM 930 C C . MET A 1 116 ? 13.557 1.159 3.252 1.00 98.44 116 MET A C 1
ATOM 932 O O . MET A 1 116 ? 13.671 2.169 3.942 1.00 98.44 116 MET A O 1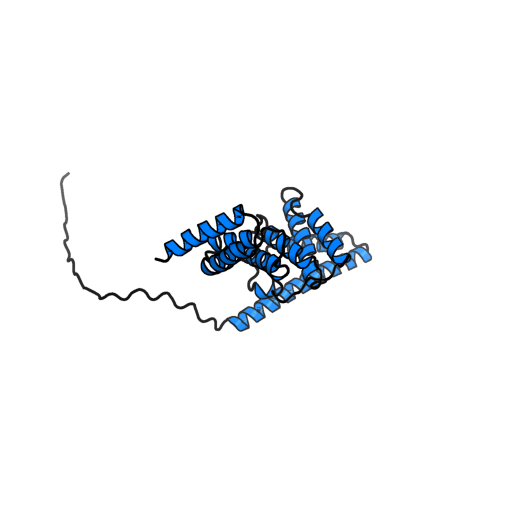
ATOM 936 N N . VAL A 1 117 ? 14.459 0.842 2.314 1.00 98.38 117 VAL A N 1
ATOM 937 C CA . VAL A 1 117 ? 15.570 1.741 1.950 1.00 98.38 117 VAL A CA 1
ATOM 938 C C . VAL A 1 117 ? 15.053 3.017 1.287 1.00 98.38 117 VAL A C 1
ATOM 940 O O . VAL A 1 117 ? 15.650 4.067 1.491 1.00 98.38 117 VAL A O 1
ATOM 943 N N . TYR A 1 118 ? 13.951 2.955 0.536 1.00 97.94 118 TYR A N 1
ATOM 944 C CA . TYR A 1 118 ? 13.363 4.130 -0.112 1.00 97.94 118 TYR A CA 1
ATOM 945 C C . TYR A 1 118 ? 12.355 4.864 0.773 1.00 97.94 118 TYR A C 1
ATOM 947 O O . TYR A 1 118 ? 12.283 6.092 0.740 1.00 97.94 118 TYR A O 1
ATOM 955 N N . LYS A 1 119 ? 11.566 4.129 1.560 1.00 97.69 119 LYS A N 1
ATOM 956 C CA . LYS A 1 119 ? 10.490 4.711 2.363 1.00 97.69 119 LYS A CA 1
ATOM 957 C C . LYS A 1 119 ? 11.015 5.825 3.279 1.00 97.69 119 LYS A C 1
ATOM 959 O O . LYS A 1 119 ? 12.002 5.660 3.996 1.00 97.69 119 LYS A O 1
ATOM 964 N N . ASP A 1 120 ? 10.325 6.961 3.238 1.00 95.62 120 ASP A N 1
ATOM 965 C CA . ASP A 1 120 ? 10.626 8.175 4.001 1.00 95.62 120 ASP A CA 1
ATOM 966 C C . ASP A 1 120 ? 12.031 8.765 3.782 1.00 95.62 120 ASP A C 1
ATOM 968 O O . ASP A 1 120 ? 12.569 9.442 4.661 1.00 95.62 120 ASP A O 1
ATOM 972 N N . LYS A 1 121 ? 12.647 8.528 2.614 1.00 96.62 121 LYS A N 1
ATOM 973 C CA . LYS A 1 121 ? 13.966 9.081 2.259 1.00 96.62 121 LYS A CA 1
ATOM 974 C C . LYS A 1 121 ? 13.895 10.176 1.204 1.00 96.62 121 LYS A C 1
ATOM 976 O O . LYS A 1 121 ? 13.055 10.136 0.310 1.00 96.62 121 LYS A O 1
ATOM 981 N N . GLY A 1 122 ? 14.871 11.079 1.248 1.00 95.31 122 GLY A N 1
ATOM 982 C CA . GLY A 1 122 ? 15.043 12.158 0.275 1.00 95.31 122 GLY A CA 1
ATOM 983 C C . GLY A 1 122 ? 14.194 13.391 0.582 1.00 95.31 122 GLY A C 1
ATOM 984 O O . GLY A 1 122 ? 13.498 13.462 1.598 1.00 95.31 122 GLY A O 1
ATOM 985 N N . TRP A 1 123 ? 14.251 14.372 -0.321 1.00 93.75 123 TRP A N 1
ATOM 986 C CA . TRP A 1 123 ? 13.568 15.664 -0.185 1.00 93.75 123 TRP A CA 1
ATOM 987 C C . TRP A 1 123 ? 12.874 16.058 -1.498 1.00 93.75 123 TRP A C 1
ATOM 989 O O . TRP A 1 123 ? 13.276 15.628 -2.577 1.00 93.75 123 TRP A O 1
ATOM 999 N N . GLY A 1 124 ? 11.808 16.862 -1.433 1.00 92.62 124 GLY A N 1
ATOM 1000 C CA . GLY A 1 124 ? 11.100 17.352 -2.627 1.00 92.62 124 GLY A CA 1
ATOM 1001 C C . GLY A 1 124 ? 10.634 16.239 -3.583 1.00 92.62 124 GLY A C 1
ATOM 1002 O O . GLY A 1 124 ? 9.919 15.316 -3.182 1.00 92.62 124 GLY A O 1
ATOM 1003 N N . ASN A 1 125 ? 11.040 16.327 -4.853 1.00 90.50 125 ASN A N 1
ATOM 1004 C CA . ASN A 1 125 ? 10.694 15.332 -5.876 1.00 90.50 125 ASN A CA 1
ATOM 1005 C C . ASN A 1 125 ? 11.328 13.964 -5.599 1.00 90.50 125 ASN A C 1
ATOM 1007 O O . ASN A 1 125 ? 10.678 12.946 -5.817 1.00 90.50 125 ASN A O 1
ATOM 1011 N N . GLU A 1 126 ? 12.545 13.930 -5.052 1.00 93.31 126 GLU A N 1
ATOM 1012 C CA . GLU A 1 126 ? 13.221 12.679 -4.699 1.00 93.31 126 GLU A CA 1
ATOM 1013 C C . GLU A 1 126 ? 12.441 11.917 -3.623 1.00 93.31 126 GLU A C 1
ATOM 1015 O O . GLU A 1 126 ? 12.242 10.710 -3.748 1.00 93.31 126 GLU A O 1
ATOM 1020 N N . TYR A 1 127 ? 11.926 12.630 -2.611 1.00 94.06 127 TYR A N 1
ATOM 1021 C CA . TYR A 1 127 ? 11.035 12.038 -1.610 1.00 94.06 127 TYR A CA 1
ATOM 1022 C C . TYR A 1 127 ? 9.828 11.382 -2.278 1.00 94.06 127 TYR A C 1
ATOM 1024 O O . TYR A 1 127 ? 9.515 10.226 -2.012 1.00 94.06 127 TYR A O 1
ATOM 1032 N N . THR A 1 128 ? 9.171 12.098 -3.192 1.00 93.06 128 THR A N 1
ATOM 1033 C CA . THR A 1 128 ? 7.997 11.578 -3.904 1.00 93.06 128 THR A CA 1
ATOM 1034 C C . THR A 1 128 ? 8.341 10.324 -4.706 1.00 93.06 128 THR A C 1
ATOM 1036 O O . THR A 1 128 ? 7.629 9.327 -4.601 1.00 93.06 128 THR A O 1
ATOM 1039 N N . ASP A 1 129 ? 9.449 10.332 -5.444 1.00 93.38 129 ASP A N 1
ATOM 1040 C CA . ASP A 1 129 ? 9.885 9.181 -6.235 1.00 93.38 129 ASP A CA 1
ATOM 1041 C C . ASP A 1 129 ? 10.254 7.983 -5.358 1.00 93.38 129 ASP A C 1
ATOM 1043 O O . ASP A 1 129 ? 9.914 6.846 -5.677 1.00 93.38 129 ASP A O 1
ATOM 1047 N N . ASN A 1 130 ? 10.912 8.220 -4.226 1.00 96.25 130 ASN A N 1
ATOM 1048 C CA . ASN A 1 130 ? 11.254 7.169 -3.277 1.00 96.25 130 ASN A CA 1
ATOM 1049 C C . ASN A 1 130 ? 10.007 6.549 -2.639 1.00 96.25 130 ASN A C 1
ATOM 1051 O O . ASN A 1 130 ? 9.929 5.325 -2.522 1.00 96.25 130 ASN A O 1
ATOM 1055 N N . MET A 1 131 ? 8.987 7.352 -2.327 1.00 96.69 131 MET A N 1
ATOM 1056 C CA . MET A 1 131 ? 7.701 6.816 -1.879 1.00 96.69 131 MET A CA 1
ATOM 1057 C C . MET A 1 131 ? 7.041 5.934 -2.951 1.00 96.69 131 MET A C 1
ATOM 1059 O O . MET A 1 131 ? 6.528 4.867 -2.618 1.00 96.69 131 MET A O 1
ATOM 1063 N N . ARG A 1 132 ? 7.121 6.318 -4.236 1.00 95.44 132 ARG A N 1
ATOM 1064 C CA . ARG A 1 132 ? 6.622 5.501 -5.362 1.00 95.44 132 ARG A CA 1
ATOM 1065 C C . ARG A 1 132 ? 7.395 4.192 -5.509 1.00 95.44 132 ARG A C 1
ATOM 1067 O O . ARG A 1 132 ? 6.788 3.145 -5.706 1.00 95.44 132 ARG A O 1
ATOM 1074 N N . ARG A 1 133 ? 8.724 4.223 -5.372 1.00 96.19 133 ARG A N 1
ATOM 1075 C CA . ARG A 1 133 ? 9.563 3.010 -5.403 1.00 96.19 133 ARG A CA 1
ATOM 1076 C C . ARG A 1 133 ? 9.211 2.057 -4.265 1.00 96.19 133 ARG A C 1
ATOM 1078 O O . ARG A 1 133 ? 9.071 0.860 -4.503 1.00 96.19 133 ARG A O 1
ATOM 1085 N N . ALA A 1 134 ? 9.036 2.585 -3.054 1.00 98.12 134 ALA A N 1
ATOM 1086 C CA . ALA A 1 134 ? 8.605 1.793 -1.908 1.00 98.12 134 ALA A CA 1
ATOM 1087 C C . ALA A 1 134 ? 7.225 1.160 -2.156 1.00 98.12 134 ALA A C 1
ATOM 1089 O O . ALA A 1 134 ? 7.083 -0.049 -1.988 1.00 98.12 134 ALA A O 1
ATOM 1090 N N . GLU A 1 135 ? 6.242 1.939 -2.630 1.00 97.38 135 GLU A N 1
ATOM 1091 C CA . GLU A 1 135 ? 4.907 1.441 -2.997 1.00 97.38 135 GLU A CA 1
ATOM 1092 C C . GLU A 1 135 ? 4.986 0.272 -3.988 1.00 97.38 135 GLU A C 1
ATOM 1094 O O . GLU A 1 135 ? 4.394 -0.774 -3.735 1.00 97.38 135 GLU A O 1
ATOM 1099 N N . LEU A 1 136 ? 5.735 0.421 -5.087 1.00 95.94 136 LEU A N 1
ATOM 1100 C CA . LEU A 1 136 ? 5.846 -0.614 -6.122 1.00 95.94 136 LEU A CA 1
ATOM 1101 C C . LEU A 1 136 ? 6.455 -1.911 -5.581 1.00 95.94 136 LEU A C 1
ATOM 1103 O O . LEU A 1 136 ? 5.972 -3.000 -5.888 1.00 95.94 136 LEU A O 1
ATOM 1107 N N . LEU A 1 137 ? 7.495 -1.811 -4.750 1.00 98.38 137 LEU A N 1
ATOM 1108 C CA . LEU A 1 137 ? 8.129 -2.979 -4.136 1.00 98.38 137 LEU A CA 1
ATOM 1109 C C . LEU A 1 137 ? 7.193 -3.678 -3.144 1.00 98.38 137 LEU A C 1
ATOM 1111 O O . LEU A 1 137 ? 7.125 -4.905 -3.130 1.00 98.38 137 LEU A O 1
ATOM 1115 N N . PHE A 1 138 ? 6.430 -2.920 -2.357 1.00 98.62 138 PHE A N 1
ATOM 1116 C CA . PHE A 1 138 ? 5.425 -3.482 -1.458 1.00 98.62 138 PHE A CA 1
ATOM 1117 C C . PHE A 1 138 ? 4.255 -4.128 -2.215 1.00 98.62 138 PHE A C 1
ATOM 1119 O O . PHE A 1 138 ? 3.872 -5.254 -1.900 1.00 98.62 138 PHE A O 1
ATOM 1126 N N . GLN A 1 139 ? 3.726 -3.484 -3.260 1.00 96.94 139 GLN A N 1
ATOM 1127 C CA . GLN A 1 139 ? 2.690 -4.072 -4.121 1.00 96.94 139 GLN A CA 1
ATOM 1128 C C . GLN A 1 139 ? 3.173 -5.362 -4.793 1.00 96.94 139 GLN A C 1
ATOM 1130 O O . GLN A 1 139 ? 2.416 -6.330 -4.899 1.00 96.94 139 GLN A O 1
ATOM 1135 N N . LYS A 1 140 ? 4.451 -5.411 -5.187 1.00 97.38 140 LYS A N 1
ATOM 1136 C CA . LYS A 1 140 ? 5.076 -6.618 -5.728 1.00 97.38 140 LYS A CA 1
ATOM 1137 C C . LYS A 1 140 ? 5.068 -7.771 -4.722 1.00 97.38 140 LYS A C 1
ATOM 1139 O O . LYS A 1 140 ? 4.744 -8.887 -5.111 1.00 97.38 140 LYS A O 1
ATOM 1144 N N . ILE A 1 141 ? 5.336 -7.513 -3.438 1.00 98.44 141 ILE A N 1
ATOM 1145 C CA . ILE A 1 141 ? 5.241 -8.543 -2.386 1.00 98.44 141 ILE A CA 1
ATOM 1146 C C . ILE A 1 141 ? 3.824 -9.113 -2.305 1.00 98.44 141 ILE A C 1
ATOM 1148 O O . ILE A 1 141 ? 3.659 -10.328 -2.305 1.00 98.44 141 ILE A O 1
ATOM 1152 N N . LEU A 1 142 ? 2.805 -8.251 -2.288 1.00 97.44 142 LEU A N 1
ATOM 1153 C CA . LEU A 1 142 ? 1.411 -8.696 -2.192 1.00 97.44 142 LEU A CA 1
ATOM 1154 C C . LEU A 1 142 ? 0.926 -9.452 -3.436 1.00 97.44 142 LEU A C 1
ATOM 1156 O O . LEU A 1 142 ? 0.038 -10.294 -3.329 1.00 97.44 142 LEU A O 1
ATOM 1160 N N . THR A 1 143 ? 1.504 -9.155 -4.599 1.00 95.38 143 THR A N 1
ATOM 1161 C CA . THR A 1 143 ? 1.121 -9.773 -5.875 1.00 95.38 143 THR A CA 1
ATOM 1162 C C . THR A 1 143 ? 1.843 -11.099 -6.113 1.00 95.38 143 THR A C 1
ATOM 1164 O O . THR A 1 143 ? 1.215 -12.074 -6.514 1.00 95.38 143 THR A O 1
ATOM 1167 N N . GLU A 1 144 ? 3.157 -11.146 -5.885 1.00 97.44 144 GLU A N 1
ATOM 1168 C CA . GLU A 1 144 ? 3.996 -12.307 -6.221 1.00 97.44 144 GLU A CA 1
ATOM 1169 C C . GLU A 1 144 ? 4.196 -13.272 -5.046 1.00 97.44 144 GLU A C 1
ATOM 1171 O O . GLU A 1 144 ? 4.446 -14.456 -5.263 1.00 97.44 144 GLU A O 1
ATOM 1176 N N . TYR A 1 145 ? 4.070 -12.793 -3.804 1.00 97.94 145 TYR A N 1
ATOM 1177 C CA . TYR A 1 145 ? 4.315 -13.584 -2.594 1.00 97.94 145 TYR A CA 1
ATOM 1178 C C . TYR A 1 145 ? 3.168 -13.470 -1.568 1.00 97.94 145 TYR A C 1
ATOM 1180 O O . TYR A 1 145 ? 3.427 -13.190 -0.392 1.00 97.94 145 TYR A O 1
ATOM 1188 N N . PRO A 1 146 ? 1.899 -13.712 -1.956 1.00 97.25 146 PRO A N 1
ATOM 1189 C CA . PRO A 1 146 ? 0.739 -13.574 -1.065 1.00 97.25 146 PRO A CA 1
ATOM 1190 C C . PRO A 1 146 ? 0.745 -14.525 0.148 1.00 97.25 146 PRO A C 1
ATOM 1192 O O . PRO A 1 146 ? -0.020 -14.328 1.086 1.00 97.25 146 PRO A O 1
ATOM 1195 N N . GLN A 1 147 ? 1.590 -15.555 0.142 1.00 97.19 147 GLN A N 1
ATOM 1196 C CA . GLN A 1 147 ? 1.798 -16.513 1.233 1.00 97.19 147 GLN A CA 1
ATOM 1197 C C . GLN A 1 147 ? 2.938 -16.120 2.192 1.00 97.19 147 GLN A C 1
ATOM 1199 O O . GLN A 1 147 ? 3.177 -16.811 3.187 1.00 97.19 147 GLN A O 1
ATOM 1204 N N . SER A 1 148 ? 3.664 -15.034 1.901 1.00 98.19 148 SER A N 1
ATOM 1205 C CA . SER A 1 148 ? 4.780 -14.580 2.731 1.00 98.19 148 SER A CA 1
ATOM 1206 C C . SER A 1 148 ? 4.306 -14.084 4.097 1.00 98.19 148 SER A C 1
ATOM 1208 O O . SER A 1 148 ? 3.337 -13.337 4.194 1.00 98.19 148 SER A O 1
ATOM 1210 N N . ASP A 1 149 ? 5.045 -14.404 5.154 1.00 97.50 149 ASP A N 1
ATOM 1211 C CA . ASP A 1 149 ? 4.887 -13.800 6.484 1.00 97.50 149 ASP A CA 1
ATOM 1212 C C . ASP A 1 149 ? 5.084 -12.267 6.500 1.00 97.50 149 ASP A C 1
ATOM 1214 O O . ASP A 1 149 ? 4.696 -11.598 7.456 1.00 97.50 149 ASP A O 1
ATOM 1218 N N . LYS A 1 150 ? 5.610 -11.677 5.416 1.00 98.19 150 LYS A N 1
ATOM 1219 C CA . LYS A 1 150 ? 5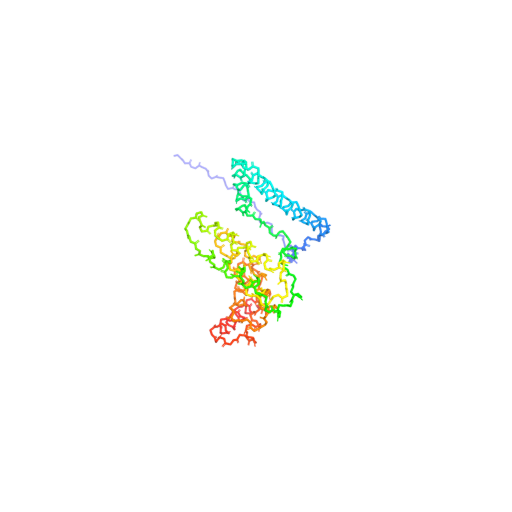.753 -10.227 5.235 1.00 98.19 150 LYS A CA 1
ATOM 1220 C C . LYS A 1 150 ? 4.487 -9.513 4.780 1.00 98.19 150 LYS A C 1
ATOM 1222 O O . LYS A 1 150 ? 4.505 -8.282 4.764 1.00 98.19 150 LYS A O 1
ATOM 1227 N N . ILE A 1 151 ? 3.408 -10.200 4.393 1.00 98.38 151 ILE A N 1
ATOM 1228 C CA . ILE A 1 151 ? 2.231 -9.505 3.837 1.00 98.38 151 ILE A CA 1
ATOM 1229 C C . ILE A 1 151 ? 1.578 -8.557 4.854 1.00 98.38 151 ILE A C 1
ATOM 1231 O O . ILE A 1 151 ? 1.168 -7.466 4.468 1.00 98.38 151 ILE A O 1
ATOM 1235 N N . SER A 1 152 ? 1.536 -8.905 6.150 1.00 98.25 152 SER A N 1
ATOM 1236 C CA . SER A 1 152 ? 0.969 -8.024 7.185 1.00 98.25 152 SER A CA 1
ATOM 1237 C C . SER A 1 152 ? 1.825 -6.779 7.393 1.00 98.25 152 SER A C 1
ATOM 1239 O O . SER A 1 152 ? 1.305 -5.666 7.433 1.00 98.25 152 SER A O 1
ATOM 1241 N N . ASP A 1 153 ? 3.147 -6.960 7.460 1.00 98.56 153 ASP A N 1
ATOM 1242 C CA . ASP A 1 153 ? 4.102 -5.858 7.594 1.00 98.56 153 ASP A CA 1
ATOM 1243 C C . ASP A 1 153 ? 4.002 -4.936 6.374 1.00 98.56 153 ASP A C 1
ATOM 1245 O O . ASP A 1 153 ? 3.935 -3.716 6.498 1.00 98.56 153 ASP A O 1
ATOM 1249 N N . THR A 1 154 ? 3.921 -5.533 5.185 1.00 98.62 154 THR A N 1
ATOM 1250 C CA . THR A 1 154 ? 3.752 -4.838 3.905 1.00 98.62 154 THR A CA 1
ATOM 1251 C C . THR A 1 154 ? 2.457 -4.032 3.873 1.00 98.62 154 THR A C 1
ATOM 1253 O O . THR A 1 154 ? 2.473 -2.874 3.461 1.00 98.62 154 THR A O 1
ATOM 1256 N N . ALA A 1 155 ? 1.347 -4.602 4.350 1.00 98.62 155 ALA A N 1
ATOM 1257 C CA . ALA A 1 155 ? 0.073 -3.900 4.446 1.00 98.62 155 ALA A CA 1
ATOM 1258 C C . ALA A 1 155 ? 0.166 -2.680 5.370 1.00 98.62 155 ALA A C 1
ATOM 1260 O O . ALA 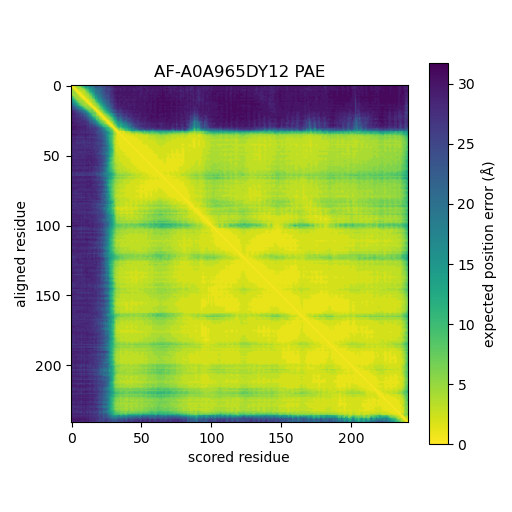A 1 155 ? -0.294 -1.603 5.003 1.00 98.62 155 ALA A O 1
ATOM 1261 N N . TYR A 1 156 ? 0.831 -2.808 6.523 1.00 98.75 156 TYR A N 1
ATOM 1262 C CA . TYR A 1 156 ? 1.062 -1.667 7.407 1.00 98.75 156 TYR A CA 1
ATOM 1263 C C . TYR A 1 156 ? 1.873 -0.561 6.721 1.00 98.75 156 TYR A C 1
ATOM 1265 O O . TYR A 1 156 ? 1.487 0.607 6.774 1.00 98.75 156 TYR A O 1
ATOM 1273 N N . GLN A 1 157 ? 2.969 -0.920 6.042 1.00 98.75 157 GLN A N 1
ATOM 1274 C CA . GLN A 1 157 ? 3.785 0.069 5.334 1.00 98.75 157 GLN A CA 1
ATOM 1275 C C . GLN A 1 157 ? 2.996 0.746 4.208 1.00 98.75 157 GLN A C 1
ATOM 1277 O O . GLN A 1 157 ? 3.061 1.963 4.087 1.00 98.75 157 GLN A O 1
ATOM 1282 N N . LEU A 1 158 ? 2.208 0.007 3.421 1.00 98.50 158 LEU A N 1
ATOM 1283 C CA . LEU A 1 158 ? 1.345 0.598 2.391 1.00 98.50 158 LEU A CA 1
ATOM 1284 C C . LEU A 1 158 ? 0.285 1.526 2.987 1.00 98.50 158 LEU A C 1
ATOM 1286 O O . LEU A 1 158 ? 0.068 2.609 2.448 1.00 98.50 158 LEU A O 1
ATOM 1290 N N . GLY A 1 159 ? -0.326 1.152 4.115 1.00 98.25 159 GLY A N 1
ATOM 1291 C CA . GLY A 1 159 ? -1.239 2.026 4.851 1.00 98.25 159 GLY A CA 1
ATOM 1292 C C . GLY A 1 159 ? -0.587 3.366 5.194 1.00 98.25 159 GLY A C 1
ATOM 1293 O O . GLY A 1 159 ? -1.149 4.423 4.915 1.00 98.25 159 GLY A O 1
ATOM 1294 N N . ASP A 1 160 ? 0.647 3.324 5.697 1.00 98.44 160 ASP A N 1
ATOM 1295 C CA . ASP A 1 160 ? 1.433 4.513 6.029 1.00 98.44 160 ASP A CA 1
ATOM 1296 C C . ASP A 1 160 ? 1.774 5.369 4.796 1.00 98.44 160 ASP A C 1
ATOM 1298 O O . ASP A 1 160 ? 1.620 6.591 4.820 1.00 98.44 160 ASP A O 1
ATOM 1302 N N . ILE A 1 161 ? 2.153 4.733 3.681 1.00 97.56 161 ILE A N 1
ATOM 1303 C CA . ILE A 1 161 ? 2.397 5.418 2.402 1.00 97.56 161 ILE A CA 1
ATOM 1304 C C . ILE A 1 161 ? 1.134 6.145 1.921 1.00 97.56 161 ILE A C 1
ATOM 1306 O O . ILE A 1 161 ? 1.208 7.311 1.523 1.00 97.56 161 ILE A O 1
ATOM 1310 N N . TYR A 1 162 ? -0.021 5.475 1.957 1.00 97.38 162 TYR A N 1
ATOM 1311 C CA . TYR A 1 162 ? -1.278 6.036 1.465 1.00 97.38 162 TYR A CA 1
ATOM 1312 C C . TYR A 1 162 ? -1.860 7.115 2.374 1.00 97.38 162 TYR A C 1
ATOM 1314 O O . TYR A 1 162 ? -2.480 8.052 1.866 1.00 97.38 162 TYR A O 1
ATOM 1322 N N . GLU A 1 163 ? -1.641 7.027 3.687 1.00 97.31 163 GLU A N 1
ATOM 1323 C CA . GLU A 1 163 ? -1.974 8.100 4.629 1.00 97.31 163 GLU A CA 1
ATOM 1324 C C . GLU A 1 163 ? -1.069 9.324 4.412 1.00 97.31 163 GLU A C 1
ATOM 1326 O O . GLU A 1 163 ? -1.509 10.470 4.531 1.00 97.31 163 GLU A O 1
ATOM 1331 N N . GLY A 1 164 ? 0.189 9.079 4.039 1.00 94.44 164 GLY A N 1
ATOM 1332 C CA . GLY A 1 164 ? 1.218 10.087 3.850 1.00 94.44 164 GLY A CA 1
ATOM 1333 C C . GLY A 1 164 ? 0.884 11.179 2.828 1.00 94.44 164 GLY A C 1
ATOM 1334 O O . GLY A 1 164 ? 0.079 11.034 1.902 1.00 94.44 164 GLY A O 1
ATOM 1335 N N . ARG A 1 165 ? 1.585 12.312 2.964 1.00 89.75 165 ARG A N 1
ATOM 1336 C CA . ARG A 1 165 ? 1.356 13.544 2.185 1.00 89.75 165 ARG A CA 1
ATOM 1337 C C . ARG A 1 165 ? 1.441 13.377 0.664 1.00 89.75 165 ARG A C 1
ATOM 1339 O O . ARG A 1 165 ? 0.812 14.155 -0.044 1.00 89.75 165 ARG A O 1
ATOM 1346 N N . SER A 1 166 ? 2.205 12.400 0.175 1.00 86.88 166 SER A N 1
ATOM 1347 C CA . SER A 1 166 ? 2.401 12.165 -1.263 1.00 86.88 166 SER A CA 1
ATOM 1348 C C . SER A 1 166 ? 1.182 11.530 -1.938 1.00 86.88 166 SER A C 1
ATOM 1350 O O . SER A 1 166 ? 1.063 11.590 -3.161 1.00 86.88 166 SER A O 1
ATOM 1352 N N . TYR A 1 167 ? 0.289 10.917 -1.155 1.00 91.94 167 TYR A N 1
ATOM 1353 C CA . TYR A 1 167 ? -0.873 10.185 -1.657 1.00 91.94 167 TYR A CA 1
ATOM 1354 C C . TYR A 1 167 ? -2.178 10.751 -1.116 1.00 91.94 167 TYR A C 1
ATOM 1356 O O . TYR A 1 167 ? -3.083 11.016 -1.905 1.00 91.94 167 TYR A O 1
ATOM 1364 N N . ARG A 1 168 ? -2.277 10.930 0.210 1.00 93.31 168 ARG A N 1
ATOM 1365 C CA . ARG A 1 168 ? -3.506 11.331 0.916 1.00 93.31 168 ARG A CA 1
ATOM 1366 C C . ARG A 1 168 ? -4.729 10.488 0.523 1.00 93.31 168 ARG A C 1
ATOM 1368 O O . ARG A 1 168 ? -5.845 10.992 0.425 1.00 93.31 168 ARG A O 1
ATOM 1375 N N . GLN A 1 169 ? -4.526 9.191 0.304 1.00 95.50 169 GLN A N 1
ATOM 1376 C CA . GLN A 1 169 ? -5.578 8.230 -0.028 1.00 95.50 169 GLN A CA 1
ATOM 1377 C C . GLN A 1 169 ? -6.085 7.561 1.253 1.00 95.50 169 GLN A C 1
ATOM 1379 O O . GLN A 1 169 ? -5.875 6.374 1.482 1.00 95.50 169 GLN A O 1
ATOM 1384 N N . LEU A 1 170 ? -6.757 8.343 2.100 1.00 96.56 170 LEU A N 1
ATOM 1385 C CA . LEU A 1 170 ? -7.183 7.933 3.446 1.00 96.56 170 LEU A CA 1
ATOM 1386 C C . LEU A 1 170 ? -8.086 6.681 3.462 1.00 96.56 170 LEU A C 1
ATOM 1388 O O . LEU A 1 170 ? -7.848 5.813 4.301 1.00 96.56 170 LEU A O 1
ATOM 1392 N N . PRO A 1 171 ? -9.059 6.505 2.535 1.00 95.94 171 PRO A N 1
ATOM 1393 C CA . PRO A 1 171 ? -9.838 5.266 2.473 1.00 95.94 171 PRO A CA 1
ATOM 1394 C C . PRO A 1 171 ? -8.957 4.043 2.205 1.00 95.94 171 PRO A C 1
ATOM 1396 O O . PRO A 1 171 ? -9.091 3.015 2.860 1.00 95.94 171 PRO A O 1
ATOM 1399 N N . ARG A 1 172 ? -8.007 4.177 1.274 1.00 96.69 172 ARG A N 1
ATOM 1400 C CA . ARG A 1 172 ? -7.067 3.113 0.911 1.00 96.69 172 ARG A CA 1
ATOM 1401 C C . ARG A 1 172 ? -6.138 2.779 2.076 1.00 96.69 172 ARG A C 1
ATOM 1403 O O . ARG A 1 172 ? -5.937 1.607 2.378 1.00 96.69 172 ARG A O 1
ATOM 1410 N N . ALA A 1 173 ? -5.635 3.804 2.761 1.00 98.00 173 ALA A N 1
ATOM 1411 C CA . ALA A 1 173 ? -4.807 3.654 3.950 1.00 98.00 173 ALA A CA 1
ATOM 1412 C C . ALA A 1 173 ? -5.520 2.863 5.055 1.00 98.00 173 ALA A C 1
ATOM 1414 O O . ALA A 1 173 ? -4.955 1.909 5.586 1.00 98.00 173 ALA A O 1
ATOM 1415 N N . ALA A 1 174 ? -6.779 3.208 5.349 1.00 98.19 174 ALA A N 1
ATOM 1416 C CA . ALA A 1 174 ? -7.572 2.536 6.375 1.00 98.19 174 ALA A CA 1
ATOM 1417 C C . ALA A 1 174 ? -7.732 1.038 6.088 1.00 98.19 174 ALA A C 1
ATOM 1419 O O . ALA A 1 174 ? -7.474 0.222 6.972 1.00 98.19 174 ALA A O 1
ATOM 1420 N N . VAL A 1 175 ? -8.051 0.670 4.843 1.00 97.81 175 VAL A N 1
ATOM 1421 C CA . VAL A 1 175 ? -8.190 -0.741 4.453 1.00 97.81 175 VAL A CA 1
ATOM 1422 C C . VAL A 1 175 ? -6.852 -1.484 4.530 1.00 97.81 175 VAL A C 1
ATOM 1424 O O . VAL A 1 175 ? -6.816 -2.617 4.998 1.00 97.81 175 VAL A O 1
ATOM 1427 N N . TYR A 1 176 ? -5.731 -0.872 4.141 1.00 98.50 176 TYR A N 1
ATOM 1428 C CA . TYR A 1 176 ? -4.417 -1.510 4.296 1.00 98.50 176 TYR A CA 1
ATOM 1429 C C . TYR A 1 176 ? -4.022 -1.715 5.767 1.00 98.50 176 TYR A C 1
ATOM 1431 O O . TYR A 1 176 ? -3.458 -2.757 6.110 1.00 98.50 176 TYR A O 1
ATOM 1439 N N . PHE A 1 177 ? -4.369 -0.787 6.662 1.00 98.69 177 PHE A N 1
ATOM 1440 C CA . PHE A 1 177 ? -4.201 -1.022 8.096 1.00 98.69 177 PHE A CA 1
ATOM 1441 C C . PHE A 1 177 ? -5.091 -2.157 8.610 1.00 98.69 177 PHE A C 1
ATOM 1443 O O . PHE A 1 177 ? -4.622 -2.939 9.435 1.00 98.69 177 PHE A O 1
ATOM 1450 N N . GLU A 1 178 ? -6.317 -2.309 8.096 1.00 98.31 178 GLU A N 1
ATOM 1451 C CA . GLU A 1 178 ? -7.143 -3.492 8.380 1.00 98.31 178 GLU A CA 1
ATOM 1452 C C . GLU A 1 178 ? -6.451 -4.787 7.957 1.00 98.31 178 GLU A C 1
ATOM 1454 O O . GLU A 1 178 ? -6.274 -5.685 8.782 1.00 98.31 178 GLU A O 1
ATOM 1459 N N . ARG A 1 179 ? -5.941 -4.847 6.720 1.00 98.00 179 ARG A N 1
ATOM 1460 C CA . ARG A 1 179 ? -5.233 -6.034 6.215 1.00 98.00 179 ARG A CA 1
ATOM 1461 C C . ARG A 1 179 ? -4.048 -6.439 7.081 1.00 98.00 179 ARG A C 1
ATOM 1463 O O . ARG A 1 179 ? -3.814 -7.631 7.258 1.00 98.00 179 ARG A O 1
ATOM 1470 N N . CYS A 1 180 ? -3.335 -5.481 7.672 1.00 98.19 180 CYS A N 1
ATOM 1471 C CA . CYS A 1 180 ? -2.243 -5.785 8.596 1.00 98.19 180 CYS A CA 1
ATOM 1472 C C . CYS A 1 180 ? -2.701 -6.686 9.756 1.00 98.19 180 CYS A C 1
ATOM 1474 O O . CYS A 1 180 ? -2.077 -7.720 10.004 1.00 98.19 180 CYS A O 1
ATOM 1476 N N . PHE A 1 181 ? -3.793 -6.334 10.443 1.00 97.25 181 PHE A N 1
ATOM 1477 C CA . PHE A 1 181 ? -4.257 -7.101 11.603 1.00 97.25 181 PHE A CA 1
ATOM 1478 C C . PHE A 1 181 ? -5.224 -8.243 11.259 1.00 97.25 181 PHE A C 1
ATOM 1480 O O . PHE A 1 181 ? -5.411 -9.142 12.078 1.00 97.25 181 PHE A O 1
ATOM 1487 N N . GLU A 1 182 ? -5.819 -8.243 10.066 1.00 96.88 182 GLU A N 1
ATOM 1488 C CA . GLU A 1 182 ? -6.582 -9.383 9.546 1.00 96.88 182 GLU A CA 1
ATOM 1489 C C . GLU A 1 182 ? -5.658 -10.533 9.129 1.00 96.88 182 GLU A C 1
ATOM 1491 O O . GLU A 1 182 ? -5.925 -11.686 9.463 1.00 96.88 182 GLU A O 1
ATOM 1496 N N . TRP A 1 183 ? -4.542 -10.231 8.456 1.00 97.25 183 TRP A N 1
ATOM 1497 C CA . TRP A 1 183 ? -3.557 -11.244 8.065 1.00 97.25 183 TRP A CA 1
ATOM 1498 C C . TRP A 1 183 ? -2.651 -11.665 9.226 1.00 97.25 183 TRP A C 1
ATOM 1500 O O . TRP A 1 183 ? -2.155 -12.790 9.235 1.00 97.25 183 TRP A O 1
ATOM 1510 N N . ASN A 1 184 ? -2.457 -10.793 10.221 1.00 95.94 184 ASN A N 1
ATOM 1511 C CA . ASN A 1 184 ? -1.733 -11.108 11.448 1.00 95.94 184 ASN A CA 1
ATOM 1512 C C . ASN A 1 184 ? -2.401 -10.472 12.677 1.00 95.94 184 ASN A C 1
ATOM 1514 O O . ASN A 1 184 ? -2.120 -9.331 13.048 1.00 95.94 184 ASN A O 1
ATOM 1518 N N . THR A 1 185 ? -3.231 -11.244 13.382 1.00 93.75 185 THR A N 1
ATOM 1519 C CA . THR A 1 185 ? -3.947 -10.752 14.571 1.00 93.75 185 THR A CA 1
ATOM 1520 C C . THR A 1 185 ? -3.017 -10.354 15.721 1.00 93.75 185 THR A C 1
ATOM 1522 O O . THR A 1 185 ? -3.424 -9.561 16.572 1.00 93.75 185 THR A O 1
ATOM 1525 N N . ARG A 1 186 ? -1.770 -10.845 15.728 1.00 92.62 186 ARG A N 1
ATOM 1526 C CA . ARG A 1 186 ? -0.719 -10.547 16.715 1.00 92.62 186 ARG A CA 1
ATOM 1527 C C . ARG A 1 186 ? 0.352 -9.598 16.169 1.00 92.62 186 ARG A C 1
ATOM 1529 O O . ARG A 1 186 ? 1.498 -9.638 16.611 1.00 92.62 186 ARG A O 1
ATOM 1536 N N . THR A 1 187 ? 0.003 -8.777 15.181 1.00 94.00 187 THR A N 1
ATOM 1537 C CA . THR A 1 187 ? 0.899 -7.741 14.665 1.00 94.00 187 THR A CA 1
ATOM 1538 C C . THR A 1 187 ? 1.399 -6.830 15.791 1.00 94.00 187 THR A C 1
ATOM 1540 O O . THR A 1 187 ? 0.654 -6.490 16.706 1.00 94.00 187 THR A O 1
ATOM 1543 N N . HIS A 1 188 ? 2.674 -6.441 15.729 1.00 94.06 188 HIS A N 1
ATOM 1544 C CA . HIS A 1 188 ? 3.288 -5.519 16.692 1.00 94.06 188 HIS A CA 1
ATOM 1545 C C . HIS A 1 188 ? 3.009 -4.045 16.350 1.00 94.06 188 HIS A C 1
ATOM 1547 O O . HIS A 1 188 ? 3.277 -3.148 17.152 1.00 94.06 188 HIS A O 1
ATOM 1553 N N . PHE A 1 189 ? 2.489 -3.785 15.150 1.00 97.00 189 PHE A N 1
ATOM 1554 C CA . PHE A 1 189 ? 2.136 -2.450 14.693 1.00 97.00 189 PHE A CA 1
ATOM 1555 C C . PHE A 1 189 ? 0.848 -1.945 15.353 1.00 97.00 189 PHE A C 1
ATOM 1557 O O . PHE A 1 189 ? -0.038 -2.718 15.698 1.00 97.00 189 PHE A O 1
ATOM 1564 N N . ASP A 1 190 ? 0.687 -0.626 15.445 1.00 97.25 190 ASP A N 1
ATOM 1565 C CA . ASP A 1 190 ? -0.527 0.043 15.939 1.00 97.25 190 ASP A CA 1
ATOM 1566 C C . ASP A 1 190 ? -1.648 0.124 14.881 1.00 97.25 190 ASP A C 1
ATOM 1568 O O . ASP A 1 190 ? -2.489 1.027 14.903 1.00 97.25 190 ASP A O 1
ATOM 1572 N N . ALA A 1 191 ? -1.681 -0.834 13.948 1.00 98.19 191 ALA A N 1
ATOM 1573 C CA . ALA A 1 191 ? -2.532 -0.818 12.761 1.00 98.19 191 ALA A CA 1
ATOM 1574 C C . ALA A 1 191 ? -4.022 -0.632 13.095 1.00 98.19 191 ALA A C 1
ATOM 1576 O O . ALA A 1 191 ? -4.710 0.154 12.445 1.00 98.19 191 ALA A O 1
ATOM 1577 N N . ARG A 1 192 ? -4.513 -1.288 14.158 1.00 98.12 192 ARG A N 1
ATOM 1578 C CA . ARG A 1 192 ? -5.903 -1.133 14.618 1.00 98.12 192 ARG A CA 1
ATOM 1579 C C . ARG A 1 192 ? -6.213 0.302 15.021 1.00 98.12 192 ARG A C 1
ATOM 1581 O O . ARG A 1 192 ? -7.230 0.851 14.607 1.00 98.12 192 ARG A O 1
ATOM 1588 N N . LEU A 1 193 ? -5.335 0.923 15.810 1.00 98.06 193 LEU A N 1
ATOM 1589 C CA . LEU A 1 193 ? -5.543 2.290 16.280 1.00 98.06 193 LEU A CA 1
ATOM 1590 C C . LEU A 1 193 ? -5.489 3.289 15.123 1.00 98.06 193 LEU A C 1
ATOM 1592 O O . LEU A 1 193 ? -6.324 4.194 15.064 1.00 98.06 193 LEU A O 1
ATOM 1596 N N . ARG A 1 194 ? -4.559 3.105 14.178 1.00 98.31 194 ARG A N 1
ATOM 1597 C CA . ARG A 1 194 ? -4.486 3.936 12.970 1.00 98.31 194 ARG A CA 1
ATOM 1598 C C . ARG A 1 194 ? -5.745 3.803 12.117 1.00 98.31 194 ARG A C 1
ATOM 1600 O O . ARG A 1 194 ? -6.374 4.820 11.836 1.00 98.31 194 ARG A O 1
ATOM 1607 N N . ALA A 1 195 ? -6.181 2.581 11.801 1.00 98.62 195 ALA A N 1
ATOM 1608 C CA . ALA A 1 195 ? -7.422 2.346 11.059 1.00 98.62 195 ALA A CA 1
ATOM 1609 C C . ALA A 1 195 ? -8.636 2.995 11.747 1.00 98.62 195 ALA A C 1
ATOM 1611 O O . ALA A 1 195 ? -9.393 3.727 11.109 1.00 98.62 195 ALA A O 1
ATOM 1612 N N . ALA A 1 196 ? -8.791 2.793 13.062 1.00 98.25 196 ALA A N 1
ATOM 1613 C CA . ALA A 1 196 ? -9.892 3.372 13.831 1.00 98.25 196 ALA A CA 1
ATOM 1614 C C . ALA A 1 196 ? -9.901 4.907 13.763 1.00 98.25 196 ALA A C 1
ATOM 1616 O O . ALA A 1 196 ? -10.946 5.501 13.501 1.00 98.25 196 ALA A O 1
ATOM 1617 N N . ARG A 1 197 ? -8.738 5.556 13.924 1.00 97.94 197 ARG A N 1
ATOM 1618 C CA . ARG A 1 197 ? -8.606 7.020 13.826 1.00 97.94 197 ARG A CA 1
ATOM 1619 C C . ARG A 1 197 ? -8.956 7.549 12.435 1.00 97.94 197 ARG A C 1
ATOM 1621 O O . ARG A 1 197 ? -9.622 8.582 12.350 1.00 97.94 197 ARG A O 1
ATOM 1628 N N . LEU A 1 198 ? -8.532 6.864 11.369 1.00 98.19 198 LEU A N 1
ATOM 1629 C CA . LEU A 1 198 ? -8.880 7.244 9.995 1.00 98.19 198 LEU A CA 1
ATOM 1630 C C . LEU A 1 198 ? -10.397 7.192 9.787 1.00 98.19 198 LEU A C 1
ATOM 1632 O O . LEU A 1 198 ? -10.992 8.170 9.326 1.00 98.19 198 LEU A O 1
ATOM 1636 N N . TYR A 1 199 ? -11.037 6.091 10.190 1.00 98.38 199 TYR A N 1
ATOM 1637 C CA . TYR A 1 199 ? -12.487 5.942 10.068 1.00 98.38 199 TYR A CA 1
ATOM 1638 C C . TYR A 1 199 ? -13.266 6.974 10.879 1.00 98.38 199 TYR A C 1
ATOM 1640 O O . TYR A 1 199 ? -14.224 7.557 10.376 1.00 98.38 199 TYR A O 1
ATOM 1648 N N . ASP A 1 200 ? -12.824 7.229 12.105 1.00 97.12 200 ASP A N 1
ATOM 1649 C CA . ASP A 1 200 ? -13.468 8.140 13.041 1.00 97.12 200 ASP A CA 1
ATOM 1650 C C . ASP A 1 200 ? -13.362 9.607 12.604 1.00 97.12 200 ASP A C 1
ATOM 1652 O O . ASP A 1 200 ? -14.364 10.316 12.519 1.00 97.12 200 ASP A O 1
ATOM 1656 N N . ARG A 1 201 ? -12.141 10.068 12.306 1.00 95.56 201 ARG A N 1
ATOM 1657 C CA . ARG A 1 201 ? -11.845 11.504 12.181 1.00 95.56 201 ARG A CA 1
ATOM 1658 C C . ARG A 1 201 ? -11.806 12.016 10.752 1.00 95.56 201 ARG A C 1
ATOM 1660 O O . ARG A 1 201 ? -12.000 13.207 10.544 1.00 95.56 201 ARG A O 1
ATOM 1667 N N . GLN A 1 202 ? -11.487 11.157 9.788 1.00 96.56 202 GLN A N 1
ATOM 1668 C CA . GLN A 1 202 ? -11.209 11.591 8.418 1.00 96.56 202 GLN A CA 1
ATOM 1669 C C . GLN A 1 202 ? -12.213 11.046 7.405 1.00 96.56 202 GLN A C 1
ATOM 1671 O O . GLN A 1 202 ? -12.528 11.730 6.436 1.00 96.56 202 GLN A O 1
ATOM 1676 N N . LEU A 1 203 ? -12.736 9.839 7.632 1.00 96.06 203 LEU A N 1
ATOM 1677 C CA . LEU A 1 203 ? -13.680 9.187 6.719 1.00 96.06 203 LEU A CA 1
ATOM 1678 C C . LEU A 1 203 ? -15.137 9.275 7.184 1.00 96.06 203 LEU A C 1
ATOM 1680 O O . LEU A 1 203 ? -16.024 8.818 6.468 1.00 96.06 203 LEU A O 1
ATOM 1684 N N . ASN A 1 204 ? -15.395 9.847 8.366 1.00 95.12 204 ASN A N 1
ATOM 1685 C CA . ASN A 1 204 ? -16.727 9.967 8.969 1.00 95.12 204 ASN A CA 1
ATOM 1686 C C . ASN A 1 204 ? -17.491 8.630 9.082 1.00 95.12 204 ASN A C 1
ATOM 1688 O O . ASN A 1 204 ? -18.718 8.610 9.155 1.00 95.12 204 ASN A O 1
ATOM 1692 N N . ASN A 1 205 ? -16.780 7.502 9.140 1.00 95.75 205 ASN A N 1
ATOM 1693 C CA . ASN A 1 205 ? -17.361 6.175 9.304 1.00 95.75 205 ASN A CA 1
ATOM 1694 C C . ASN A 1 205 ? -17.264 5.738 10.770 1.00 95.75 205 ASN A C 1
ATOM 1696 O O . ASN A 1 205 ? -16.471 4.874 11.153 1.00 95.75 205 ASN A O 1
ATOM 1700 N N . ARG A 1 206 ? -18.095 6.363 11.609 1.00 95.06 206 ARG A N 1
ATOM 1701 C CA . ARG A 1 206 ? -18.109 6.107 13.057 1.00 95.06 206 ARG A CA 1
ATOM 1702 C C . ARG A 1 206 ? -18.471 4.663 13.403 1.00 95.06 206 ARG A C 1
ATOM 1704 O O . ARG A 1 206 ? -17.932 4.133 14.367 1.00 95.06 206 ARG A O 1
ATOM 1711 N N . GLY A 1 207 ? -19.344 4.023 12.621 1.00 95.94 207 GLY A N 1
ATOM 1712 C CA . GLY A 1 207 ? -19.732 2.626 12.838 1.00 95.94 207 GLY A CA 1
ATOM 1713 C C . GLY A 1 207 ? -18.525 1.694 12.757 1.00 95.94 207 GLY A C 1
ATOM 1714 O O . GLY A 1 207 ? -18.212 0.995 13.720 1.00 95.94 207 GLY A O 1
ATOM 1715 N N . LYS A 1 208 ? -17.770 1.790 11.658 1.00 96.69 208 LYS A N 1
ATOM 1716 C CA . LYS A 1 208 ? -16.537 1.019 11.474 1.00 96.69 208 LYS A CA 1
ATOM 1717 C C . LYS A 1 208 ? -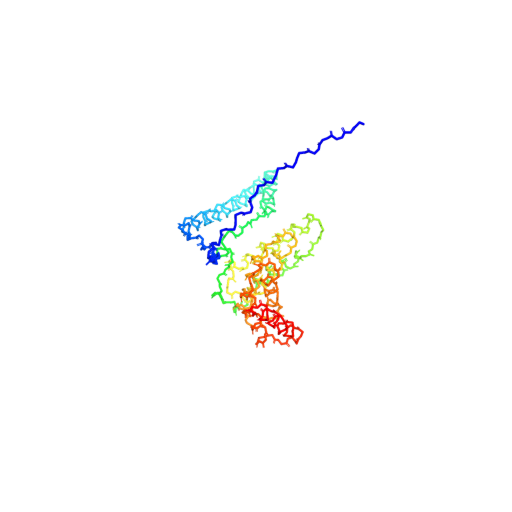15.471 1.369 12.515 1.00 96.69 208 LYS A C 1
ATOM 1719 O O . LYS A 1 208 ? -14.801 0.480 13.033 1.00 96.69 208 LYS A O 1
ATOM 1724 N N . ALA A 1 209 ? -15.341 2.647 12.880 1.00 97.69 209 ALA A N 1
ATOM 1725 C CA . ALA A 1 209 ? -14.426 3.057 13.942 1.00 97.69 209 ALA A CA 1
ATOM 1726 C C . ALA A 1 209 ? -14.755 2.385 15.287 1.00 97.69 209 ALA A C 1
ATOM 1728 O O . ALA A 1 209 ? -13.855 1.868 15.946 1.00 97.69 209 ALA A O 1
ATOM 1729 N N . VAL A 1 210 ? -16.035 2.335 15.678 1.00 97.81 210 VAL A N 1
ATOM 1730 C CA . VAL A 1 210 ? -16.495 1.671 16.912 1.00 97.81 210 VAL A CA 1
ATOM 1731 C C . VAL A 1 210 ? -16.173 0.177 16.901 1.00 97.81 210 VAL A C 1
ATOM 1733 O O . VAL A 1 210 ? -15.732 -0.353 17.921 1.00 97.81 210 VAL A O 1
ATOM 1736 N N . GLU A 1 211 ? -16.360 -0.504 15.769 1.00 97.25 211 GLU A N 1
ATOM 1737 C CA . GLU A 1 211 ? -15.990 -1.918 15.624 1.00 97.25 211 GLU A CA 1
ATOM 1738 C C . GLU A 1 211 ? -14.503 -2.141 15.913 1.00 97.25 211 GLU A C 1
ATOM 1740 O O . GLU A 1 211 ? -14.152 -3.003 16.719 1.00 97.25 211 GLU A O 1
ATOM 1745 N N . ILE A 1 212 ? -13.627 -1.332 15.312 1.00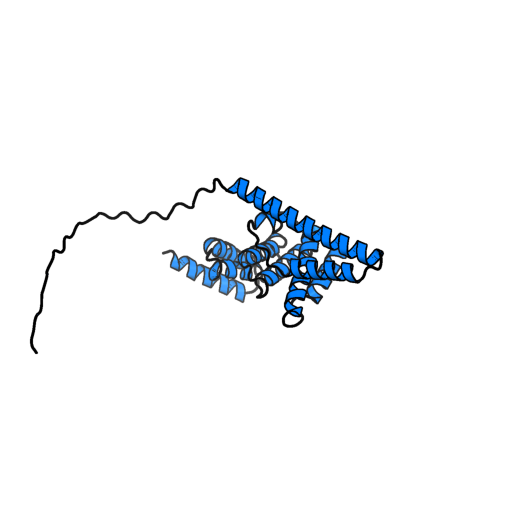 98.06 212 ILE A N 1
ATOM 1746 C CA . ILE A 1 212 ? -12.177 -1.475 15.486 1.00 98.06 212 ILE A CA 1
ATOM 1747 C C . ILE A 1 212 ? -11.741 -1.040 16.894 1.00 98.06 212 ILE A C 1
ATOM 1749 O O . ILE A 1 212 ? -10.908 -1.710 17.503 1.00 98.06 212 ILE A O 1
ATOM 1753 N N . TYR A 1 213 ? -12.333 0.009 17.479 1.00 98.31 213 TYR A N 1
ATOM 1754 C CA . TYR A 1 213 ? -12.038 0.400 18.864 1.00 98.31 213 TYR A CA 1
ATOM 1755 C C . TYR A 1 213 ? -12.363 -0.715 19.872 1.00 98.31 213 TYR A C 1
ATOM 1757 O O . TYR A 1 213 ? -11.590 -0.933 20.803 1.00 98.31 213 TYR A O 1
ATOM 1765 N N . LYS A 1 214 ? -13.442 -1.484 19.668 1.00 97.44 214 LYS A N 1
ATOM 1766 C CA . LYS A 1 214 ? -13.733 -2.680 20.486 1.00 97.44 214 LYS A CA 1
ATOM 1767 C C . LYS A 1 214 ? -12.691 -3.790 20.302 1.00 97.44 214 LYS A C 1
ATOM 1769 O O . LYS A 1 214 ? -12.377 -4.518 21.243 1.00 97.44 214 LYS A O 1
ATOM 1774 N N . GLN A 1 215 ? -12.134 -3.933 19.100 1.00 96.44 215 GLN A N 1
ATOM 1775 C CA . GLN A 1 215 ? -11.037 -4.878 18.878 1.00 96.44 215 GLN A CA 1
ATOM 1776 C C . GLN A 1 215 ? -9.773 -4.447 19.626 1.00 96.44 215 GLN A C 1
ATOM 1778 O O . GLN A 1 215 ? -9.103 -5.296 20.205 1.00 96.44 215 GLN A O 1
ATOM 1783 N N . ILE A 1 216 ? -9.472 -3.146 19.682 1.00 97.25 216 ILE A N 1
ATOM 1784 C CA . ILE A 1 216 ? -8.314 -2.624 20.423 1.00 97.25 216 ILE A CA 1
ATOM 1785 C C . ILE A 1 216 ? -8.381 -3.015 21.898 1.00 97.25 216 ILE A C 1
ATOM 1787 O O . ILE A 1 216 ? -7.401 -3.523 22.428 1.00 97.25 216 ILE A O 1
ATOM 1791 N N . THR A 1 217 ? -9.546 -2.889 22.541 1.00 95.75 217 THR A N 1
ATOM 1792 C CA . THR A 1 217 ? -9.711 -3.280 23.953 1.00 95.75 217 THR A CA 1
ATOM 1793 C C . THR A 1 217 ? -9.586 -4.786 24.204 1.00 95.75 217 THR A C 1
ATOM 1795 O O . THR A 1 217 ? -9.555 -5.199 25.357 1.00 95.75 217 THR A O 1
ATOM 1798 N N . THR A 1 218 ? -9.561 -5.600 23.145 1.00 94.06 218 THR A N 1
ATOM 1799 C CA . THR A 1 218 ? -9.501 -7.067 23.223 1.00 94.06 218 THR A CA 1
ATOM 1800 C C . THR A 1 218 ? -8.126 -7.613 22.831 1.00 94.06 218 THR A C 1
ATOM 1802 O O . THR A 1 218 ? -7.662 -8.580 23.427 1.00 94.06 218 THR A O 1
ATOM 1805 N N . TYR A 1 219 ? -7.490 -7.026 21.813 1.00 93.38 219 TYR A N 1
ATOM 1806 C CA . TYR A 1 219 ? -6.288 -7.576 21.176 1.00 93.38 219 TYR A CA 1
ATOM 1807 C C . TYR A 1 219 ? -5.014 -6.763 21.414 1.00 93.38 219 TYR A C 1
ATOM 1809 O O . TYR A 1 219 ? -3.927 -7.313 21.247 1.00 93.38 219 TYR A O 1
ATOM 1817 N N . GLU A 1 220 ? -5.114 -5.475 21.750 1.00 92.50 220 GLU A N 1
ATOM 1818 C CA . GLU A 1 220 ? -3.927 -4.672 22.050 1.00 92.50 220 GLU A CA 1
ATOM 1819 C C . GLU A 1 220 ? -3.500 -4.875 23.505 1.00 92.50 220 GLU A C 1
ATOM 1821 O O . GLU A 1 220 ? -4.323 -5.128 24.382 1.00 92.50 220 GLU A O 1
ATOM 1826 N N . THR A 1 221 ? -2.201 -4.735 23.757 1.00 92.12 221 THR A N 1
ATOM 1827 C CA . THR A 1 221 ? -1.608 -4.824 25.101 1.00 92.12 221 THR A CA 1
ATOM 1828 C C . THR A 1 221 ? -1.063 -3.486 25.597 1.00 92.12 221 THR A C 1
ATOM 1830 O O . THR A 1 221 ? -0.658 -3.378 26.746 1.00 92.12 221 THR A O 1
ATOM 1833 N N . ASP A 1 222 ? -0.992 -2.474 24.730 1.00 94.12 222 ASP A N 1
ATOM 1834 C CA . ASP A 1 222 ? -0.527 -1.134 25.089 1.00 94.12 222 ASP A CA 1
ATOM 1835 C C . ASP A 1 222 ? -1.664 -0.356 25.761 1.00 94.12 222 ASP A C 1
ATOM 1837 O O . ASP A 1 222 ? -2.622 0.064 25.100 1.00 94.12 222 ASP A O 1
ATOM 1841 N N . ASP A 1 223 ? -1.529 -0.136 27.071 1.00 95.44 223 ASP A N 1
ATOM 1842 C CA . ASP A 1 223 ? -2.512 0.561 27.905 1.00 95.44 223 ASP A CA 1
ATOM 1843 C C . ASP A 1 223 ? -2.925 1.914 27.322 1.00 95.44 223 ASP A C 1
ATOM 1845 O O . ASP A 1 223 ? -4.103 2.266 27.348 1.00 95.44 223 ASP A O 1
ATOM 1849 N N . LYS A 1 224 ? -2.000 2.670 26.714 1.00 96.50 224 LYS A N 1
ATOM 1850 C CA . LYS A 1 224 ? -2.333 3.984 26.140 1.00 96.50 224 LYS A CA 1
ATOM 1851 C C . LYS A 1 224 ? -3.311 3.857 24.975 1.00 96.50 224 LYS A C 1
ATOM 1853 O O . LYS A 1 224 ? -4.212 4.685 24.836 1.00 96.50 224 LYS A O 1
ATOM 1858 N N . ARG A 1 225 ? -3.151 2.822 24.143 1.00 96.19 225 ARG A N 1
ATOM 1859 C CA . ARG A 1 225 ? -4.045 2.551 23.004 1.00 96.19 225 ARG A CA 1
ATOM 1860 C C . ARG A 1 225 ? -5.409 2.075 23.490 1.00 96.19 225 ARG A C 1
ATOM 1862 O O . ARG A 1 225 ? -6.428 2.502 22.949 1.00 96.19 225 ARG A O 1
ATOM 1869 N N . ILE A 1 226 ? -5.423 1.229 24.521 1.00 97.31 226 ILE A N 1
ATOM 1870 C CA . ILE A 1 226 ? -6.647 0.721 25.150 1.00 97.31 226 ILE A CA 1
ATOM 1871 C C . ILE A 1 226 ? -7.446 1.873 25.769 1.00 97.31 226 ILE A C 1
ATOM 1873 O O . ILE A 1 226 ? -8.645 1.989 25.513 1.00 97.31 226 ILE A O 1
ATOM 1877 N N . GLU A 1 227 ? -6.797 2.753 26.532 1.00 97.25 227 GLU A N 1
ATOM 1878 C CA . GLU A 1 227 ? -7.455 3.903 27.157 1.00 97.25 227 GLU A CA 1
ATOM 1879 C C . GLU A 1 227 ? -7.977 4.904 26.119 1.00 97.25 227 GLU A C 1
ATOM 1881 O O . GLU A 1 227 ? -9.106 5.389 26.236 1.00 97.25 227 GLU A O 1
ATOM 1886 N N . GLU A 1 228 ? -7.227 5.158 25.039 1.00 97.06 228 GLU A N 1
ATOM 1887 C CA . GLU A 1 228 ? -7.738 5.971 23.933 1.00 97.06 228 GLU A CA 1
ATOM 1888 C C . GLU A 1 228 ? -8.992 5.356 23.299 1.00 97.06 228 GLU A C 1
ATOM 1890 O O . GLU A 1 228 ? -9.964 6.078 23.054 1.00 97.06 228 GLU A O 1
ATOM 1895 N N . ALA A 1 229 ? -8.995 4.043 23.058 1.00 97.31 229 ALA A N 1
ATOM 1896 C CA . ALA A 1 229 ? -10.141 3.346 22.487 1.00 97.31 229 ALA A CA 1
ATOM 1897 C C . ALA A 1 229 ? -11.369 3.413 23.404 1.00 97.31 229 ALA A C 1
ATOM 1899 O O . ALA A 1 229 ? -12.457 3.754 22.938 1.00 97.31 229 ALA A O 1
ATOM 1900 N N . LYS A 1 230 ? -11.205 3.166 24.712 1.00 97.38 230 LYS A N 1
ATOM 1901 C CA . LYS A 1 230 ? -12.291 3.283 25.702 1.00 97.38 230 LYS A CA 1
ATOM 1902 C C . LYS A 1 230 ? -12.885 4.688 25.727 1.00 97.38 230 LYS A C 1
ATOM 1904 O O . LYS A 1 230 ? -14.107 4.831 25.662 1.00 97.38 230 LYS A O 1
ATOM 1909 N N . ARG A 1 231 ? -12.035 5.720 25.756 1.00 96.94 231 ARG A N 1
ATOM 1910 C CA . ARG A 1 231 ? -12.476 7.119 25.714 1.00 96.94 231 ARG A CA 1
ATOM 1911 C C . ARG A 1 231 ? -13.278 7.409 24.444 1.00 96.94 231 ARG A C 1
ATOM 1913 O O . ARG A 1 231 ? -14.386 7.930 24.528 1.00 96.94 231 ARG A O 1
ATOM 1920 N N . ARG A 1 232 ? -12.765 7.028 23.267 1.00 96.38 232 ARG A N 1
ATOM 1921 C CA . ARG A 1 232 ? -13.474 7.260 21.994 1.00 96.38 232 ARG A CA 1
ATOM 1922 C C . ARG A 1 232 ? -14.799 6.500 21.915 1.00 96.38 232 ARG A C 1
ATOM 1924 O O . ARG A 1 232 ? -15.770 7.050 21.405 1.00 96.38 232 ARG A O 1
ATOM 1931 N N . LEU A 1 233 ? -14.882 5.284 22.459 1.00 96.25 233 LEU A N 1
ATOM 1932 C CA . LEU A 1 233 ? -16.138 4.527 22.530 1.00 96.25 233 LEU A CA 1
ATOM 1933 C C . LEU A 1 233 ? -17.203 5.239 23.376 1.00 96.25 233 LEU A C 1
ATOM 1935 O O . LEU A 1 233 ? -18.370 5.256 22.984 1.00 96.25 233 LEU A O 1
ATOM 1939 N N . GLN A 1 234 ? -16.814 5.849 24.499 1.00 95.06 234 GLN A N 1
ATOM 1940 C CA . GLN A 1 234 ? -17.726 6.646 25.327 1.00 95.06 234 GLN A CA 1
ATOM 1941 C C . GLN A 1 234 ? -18.195 7.908 24.598 1.00 95.06 234 GLN A C 1
ATOM 1943 O O . GLN A 1 234 ? -19.389 8.195 24.580 1.00 95.06 234 GLN A O 1
ATOM 1948 N N . GLU A 1 235 ? -17.279 8.629 23.949 1.00 93.38 235 GLU A N 1
ATOM 1949 C CA . GLU A 1 235 ? -17.592 9.860 23.213 1.00 93.38 235 GLU A CA 1
ATOM 1950 C C . GLU A 1 235 ? -18.535 9.599 22.025 1.00 93.38 235 GLU A C 1
ATOM 1952 O O . GLU A 1 235 ? -19.511 10.326 21.835 1.00 93.38 235 GLU A O 1
ATOM 1957 N N . ILE A 1 236 ? -18.298 8.536 21.248 1.00 90.56 236 ILE A N 1
ATOM 1958 C CA . ILE A 1 236 ? -19.169 8.168 20.120 1.00 90.56 236 ILE A CA 1
ATOM 1959 C C . ILE A 1 236 ? -20.522 7.636 20.622 1.00 90.56 236 ILE A C 1
ATOM 1961 O O . ILE A 1 236 ? -21.567 8.006 20.085 1.00 90.56 236 ILE A O 1
ATOM 1965 N N . GLY A 1 237 ? -20.520 6.792 21.661 1.00 78.44 237 GLY A N 1
ATOM 1966 C CA . GLY A 1 237 ? -21.740 6.219 22.238 1.00 78.44 237 GLY A CA 1
ATOM 1967 C C . GLY A 1 237 ? -22.637 7.253 22.924 1.00 78.44 237 GLY A C 1
ATOM 1968 O O . GLY A 1 237 ? -23.859 7.149 22.844 1.00 78.44 237 GLY A O 1
ATOM 1969 N N . GLY A 1 238 ? -22.045 8.271 23.554 1.00 74.50 238 GLY A N 1
ATOM 1970 C CA . GLY A 1 238 ? -22.766 9.392 24.159 1.00 74.50 238 GLY A CA 1
ATOM 1971 C C . GLY A 1 238 ? -23.374 10.351 23.133 1.00 74.50 238 GLY A C 1
ATOM 1972 O O . GLY A 1 238 ? -24.431 10.906 23.389 1.00 74.50 238 GLY A O 1
ATOM 1973 N N . ALA A 1 239 ? -22.767 10.492 21.951 1.00 62.38 239 ALA A N 1
ATOM 1974 C CA . ALA A 1 239 ? -23.265 11.356 20.875 1.00 62.38 239 ALA A CA 1
ATOM 1975 C C . ALA A 1 239 ? -24.463 10.780 20.087 1.00 62.38 239 ALA A C 1
ATOM 1977 O O . ALA A 1 239 ? -24.945 11.426 19.160 1.00 62.38 239 ALA A O 1
ATOM 1978 N N . THR A 1 240 ? -24.902 9.555 20.402 1.00 57.84 240 THR A N 1
ATOM 1979 C CA . THR A 1 240 ? -26.017 8.863 19.719 1.00 57.84 240 THR A CA 1
ATOM 1980 C C . THR A 1 240 ? -27.280 8.779 20.600 1.00 57.84 240 THR A C 1
ATOM 1982 O O . THR A 1 240 ? -28.249 8.127 20.219 1.00 57.84 240 THR A O 1
ATOM 1985 N N . ARG A 1 241 ? -27.268 9.405 21.785 1.00 43.47 241 ARG A N 1
ATOM 1986 C CA . ARG A 1 241 ? -28.432 9.579 22.669 1.00 43.47 241 ARG A CA 1
ATOM 1987 C C . ARG A 1 241 ? -28.924 11.015 22.598 1.00 43.47 241 ARG A C 1
ATOM 1989 O O . ARG A 1 241 ? -30.152 11.188 22.718 1.00 43.47 241 ARG A O 1
#

Nearest PDB structures (foldseek):
  8evm-assembly1_A  TM=2.596E-01  e=7.674E+00  synthetic construct

Foldseek 3Di:
DDDDDDDDDDDDDDDDDDDDDPDDPDDPPPPPPVVVVVVLVVVVVVLVVLLVVLVVQLVVCVVVVVVPSNVVSVVVNLVSLLDADDCPDLPVVDDDLPQAADDADPVLVVLQVVLVVLQPDDDDVSNLSSLSSSLVSLVCCCVVPSRHNCVLVSLQSNLVSCVDPSHVVLVNSLVSLVSNCSNPVQDPDPSLLSSLCSCVPPVVNPVVSLVSLVSCCVRPPDPVSVVVSVVSNCVSVVVVD

Solvent-accessible surface area (backbone atoms only — not comparable to full-atom values): 13613 Å² total; per-residue (Å²): 138,81,88,82,87,83,88,80,90,80,80,90,77,89,75,92,73,78,89,72,78,83,73,74,80,73,76,80,82,66,86,48,59,66,63,50,48,52,52,51,53,51,50,53,51,51,54,51,51,53,51,53,48,35,55,49,49,23,53,51,23,53,76,71,66,38,60,67,62,18,47,53,30,47,53,52,49,53,51,59,66,68,52,86,78,81,68,90,52,55,78,83,72,46,82,69,70,84,49,59,32,78,38,90,43,71,66,50,54,50,37,51,54,54,18,58,69,26,45,94,33,77,59,76,70,51,23,52,51,22,42,51,52,16,49,53,36,42,52,44,34,56,71,78,38,50,44,19,49,54,43,25,60,40,23,39,53,49,13,51,52,24,52,30,92,88,58,58,36,50,72,59,11,28,53,25,13,46,40,14,44,60,42,28,74,82,53,90,65,66,32,55,62,53,22,22,49,39,25,47,76,74,64,70,36,50,69,63,14,50,57,37,30,57,45,37,67,71,68,56,84,53,63,69,60,30,51,51,27,55,52,51,49,52,57,57,59,60,75,74,113

Sequence (241 aa):
MRHTLLILALGVIFTDVHGQTPTPPAAPKTTGGKRDRELVERLLASRKEYQLTLEALRKLYIQMGDIERARWAEEELIQYHRVPKQAFLLELDVPPPTLKGNSNIPEANKLYRQAMVYKDKGWGNEYTDNMRRAELLFQKILTEYPQSDKISDTAYQLGDIYEGRSYRQLPRAAVYFERCFEWNTRTHFDARLRAARLYDRQLNNRGKAVEIYKQITTYETDDKRIEEAKRRLQEIGGATR

pLDDT: mean 87.77, std 19.9, range [31.62, 98.75]

Mean predicted aligned error: 9.16 Å

Radius of gyration: 25.99 Å; Cα contacts (8 Å, |Δi|>4): 252; chains: 1; bounding box: 73×87×57 Å

Secondary structure (DSSP, 8-state):
----------------------PPPPPP--TTHHHHHHHHHHHHHHHHHHHHHHHHHHHHHHHHT-HHHHHHHHHHHHHHHHSPPP-SSHHHHSPPTT----B--HHHHHHHHHHHHHTT-SSHHHHHHHHHHHHHHHHHHHHH-TTBTTHHHHHHHHHHHHHSTTT--HHHHHHHHHHHHHH-TT-SS-HHHHHHHHHHHTS--HHHHHHHHHHHHHH---HHHHHHHHHHHHHHHHTT-